Protein AF-A0A3M6C8V3-F1 (afdb_monomer)

Structure (mmCIF, N/CA/C/O backbone):
data_AF-A0A3M6C8V3-F1
#
_entry.id   AF-A0A3M6C8V3-F1
#
loop_
_atom_site.group_PDB
_atom_site.id
_atom_site.type_symbol
_atom_site.label_atom_id
_atom_site.label_alt_id
_atom_site.label_comp_id
_atom_site.label_asym_id
_atom_site.label_entity_id
_atom_site.label_seq_id
_atom_site.pdbx_PDB_ins_code
_atom_site.Cartn_x
_atom_site.Cartn_y
_atom_site.Cartn_z
_atom_site.occupancy
_atom_site.B_iso_or_equiv
_atom_site.auth_seq_id
_atom_site.auth_comp_id
_atom_site.auth_asym_id
_atom_site.auth_atom_id
_atom_site.pdbx_PDB_model_num
ATOM 1 N N . MET A 1 1 ? -4.505 -12.891 -21.235 1.00 51.94 1 MET A N 1
ATOM 2 C CA . MET A 1 1 ? -3.535 -12.045 -20.507 1.00 51.94 1 MET A CA 1
ATOM 3 C C . MET A 1 1 ? -2.236 -12.825 -20.383 1.00 51.94 1 MET A C 1
ATOM 5 O O . MET A 1 1 ? -2.322 -14.049 -20.329 1.00 51.94 1 MET A O 1
ATOM 9 N N . PRO A 1 2 ? -1.062 -12.179 -20.411 1.00 57.91 2 PRO A N 1
ATOM 10 C CA . PRO A 1 2 ? 0.193 -12.869 -20.122 1.00 57.91 2 PRO A CA 1
ATOM 11 C C . PRO A 1 2 ? 0.193 -13.443 -18.694 1.00 57.91 2 PRO A C 1
ATOM 13 O O . PRO A 1 2 ? -0.634 -13.056 -17.866 1.00 57.91 2 PRO A O 1
ATOM 16 N N . SER A 1 3 ? 1.101 -14.380 -18.410 1.00 73.12 3 SER A N 1
ATOM 17 C CA . SER A 1 3 ? 1.279 -14.919 -17.057 1.00 73.12 3 SER A CA 1
ATOM 18 C C . SER A 1 3 ? 1.634 -13.801 -16.073 1.00 73.12 3 SER A C 1
ATOM 20 O O . SER A 1 3 ? 2.411 -12.911 -16.408 1.00 73.12 3 SER A O 1
ATOM 22 N N . LEU A 1 4 ? 1.092 -13.861 -14.851 1.00 79.44 4 LEU A N 1
ATOM 23 C CA . LEU A 1 4 ? 1.368 -12.864 -13.803 1.00 79.44 4 LEU A CA 1
ATOM 24 C C . LEU A 1 4 ? 2.836 -12.879 -13.349 1.00 79.44 4 LEU A C 1
ATOM 26 O O . LEU A 1 4 ? 3.391 -11.841 -13.013 1.00 79.44 4 LEU A O 1
ATOM 30 N N . ASN A 1 5 ? 3.475 -14.051 -13.382 1.00 87.06 5 ASN A N 1
ATOM 31 C CA . ASN A 1 5 ? 4.902 -14.192 -13.115 1.00 87.06 5 ASN A CA 1
ATOM 32 C C . ASN A 1 5 ? 5.643 -14.175 -14.458 1.00 87.06 5 ASN A C 1
ATOM 34 O O . ASN A 1 5 ? 5.344 -14.992 -15.337 1.00 87.06 5 ASN A O 1
ATOM 38 N N . GLN A 1 6 ? 6.587 -13.248 -14.624 1.00 89.38 6 GLN A N 1
ATOM 39 C CA . GLN A 1 6 ? 7.320 -13.034 -15.875 1.00 89.38 6 GLN A CA 1
ATOM 40 C C . GLN A 1 6 ? 8.819 -12.898 -15.608 1.00 89.38 6 GLN A C 1
ATOM 42 O O . GLN A 1 6 ? 9.226 -12.305 -14.612 1.00 89.38 6 GLN A O 1
ATOM 47 N N . ILE A 1 7 ? 9.643 -13.420 -16.521 1.00 89.12 7 ILE A N 1
ATOM 48 C CA . ILE A 1 7 ? 11.103 -13.286 -16.471 1.00 89.12 7 ILE A CA 1
ATOM 49 C C . ILE A 1 7 ? 11.564 -12.523 -17.713 1.00 89.12 7 ILE A C 1
ATOM 51 O O . ILE A 1 7 ? 11.470 -13.027 -18.832 1.00 89.12 7 ILE A O 1
ATOM 55 N N . PHE A 1 8 ? 12.106 -11.323 -17.508 1.00 89.19 8 PHE A N 1
ATOM 56 C CA . PHE A 1 8 ? 12.759 -10.544 -18.560 1.00 89.19 8 PHE A CA 1
ATOM 57 C C . PHE A 1 8 ? 14.256 -10.875 -18.586 1.00 89.19 8 PHE A C 1
ATOM 59 O O . PHE A 1 8 ? 15.007 -10.471 -17.700 1.00 89.19 8 PHE A O 1
ATOM 66 N N . PHE A 1 9 ? 14.709 -11.600 -19.609 1.00 88.12 9 PHE A N 1
ATOM 67 C CA . PHE A 1 9 ? 16.113 -11.987 -19.781 1.00 88.12 9 PHE A CA 1
ATOM 68 C C . PHE A 1 9 ? 16.686 -11.453 -21.098 1.00 88.12 9 PHE A C 1
ATOM 70 O O . PHE A 1 9 ? 15.964 -11.175 -22.050 1.00 88.12 9 PHE A O 1
ATOM 77 N N . GLY A 1 10 ? 18.006 -11.280 -21.145 1.00 85.19 10 GLY A N 1
ATOM 78 C CA . GLY A 1 10 ? 18.714 -10.807 -22.333 1.00 85.19 10 GLY A CA 1
ATOM 79 C C . GLY A 1 10 ? 20.007 -10.059 -21.994 1.00 85.19 10 GLY A C 1
ATOM 80 O O . GLY A 1 10 ? 20.220 -9.707 -20.826 1.00 85.19 10 GLY A O 1
ATOM 81 N N . PRO A 1 11 ? 20.865 -9.780 -22.993 1.00 84.56 11 PRO A N 1
ATOM 82 C CA . PRO A 1 11 ? 22.118 -9.047 -22.806 1.00 84.56 11 PRO A CA 1
ATOM 83 C C . PRO A 1 11 ? 21.945 -7.694 -22.085 1.00 84.56 11 PRO A C 1
ATOM 85 O O . PRO A 1 11 ? 20.853 -7.112 -22.104 1.00 84.56 11 PRO A O 1
ATOM 88 N N . PRO A 1 12 ? 22.984 -7.152 -21.429 1.00 80.94 12 PRO A N 1
ATOM 89 C CA . PRO A 1 12 ? 22.965 -5.781 -20.913 1.00 80.94 12 PRO A CA 1
ATOM 90 C C . PRO A 1 12 ? 22.600 -4.761 -22.005 1.00 80.94 12 PRO A C 1
ATOM 92 O O . PRO A 1 12 ? 22.930 -4.952 -23.170 1.00 80.94 12 PRO A O 1
ATOM 95 N N . GLY A 1 13 ? 21.884 -3.692 -21.642 1.00 77.44 13 GLY A N 1
ATOM 96 C CA . GLY A 1 13 ? 21.498 -2.633 -22.588 1.00 77.44 13 GLY A CA 1
ATOM 97 C C . GLY A 1 13 ? 20.310 -2.945 -23.514 1.00 77.44 13 GLY A C 1
ATOM 98 O O . GLY A 1 13 ? 19.917 -2.088 -24.293 1.00 77.44 13 GLY A O 1
ATOM 99 N N . THR A 1 14 ? 19.676 -4.117 -23.403 1.00 81.31 14 THR A N 1
ATOM 100 C CA . THR A 1 14 ? 18.530 -4.531 -24.252 1.00 81.31 14 THR A CA 1
ATOM 101 C C . THR A 1 14 ? 17.163 -3.993 -23.811 1.00 81.31 14 THR A C 1
ATOM 103 O O . THR A 1 14 ? 16.129 -4.477 -24.255 1.00 81.31 14 THR A O 1
ATOM 106 N N . GLY A 1 15 ? 17.130 -2.996 -22.924 1.00 82.94 15 GLY A N 1
ATOM 107 C CA . GLY A 1 15 ? 15.876 -2.366 -22.501 1.00 82.94 15 GLY A CA 1
ATOM 108 C C . GLY A 1 15 ? 15.044 -3.168 -21.495 1.00 82.94 15 GLY A C 1
ATOM 109 O O . GLY A 1 15 ? 13.876 -2.852 -21.315 1.00 82.94 15 GLY A O 1
ATOM 110 N N . LYS A 1 16 ? 15.618 -4.154 -20.789 1.00 88.38 16 LYS A N 1
ATOM 111 C CA . LYS A 1 16 ? 14.907 -4.915 -19.737 1.00 88.38 16 LYS A CA 1
ATOM 112 C C . LYS A 1 16 ? 14.223 -4.013 -18.709 1.00 88.38 16 LYS A C 1
ATOM 114 O O . LYS A 1 16 ? 13.046 -4.188 -18.442 1.00 88.38 16 LYS A O 1
ATOM 119 N N . THR A 1 17 ? 14.928 -2.993 -18.215 1.00 85.50 17 THR A N 1
ATOM 120 C CA . THR A 1 17 ? 14.367 -1.998 -17.286 1.00 85.50 17 THR A CA 1
ATOM 121 C C . THR A 1 17 ? 13.128 -1.313 -17.858 1.00 85.50 17 THR A C 1
ATOM 123 O O . THR A 1 17 ? 12.171 -1.064 -17.137 1.00 85.50 17 THR A O 1
ATOM 126 N N . TYR A 1 18 ? 13.127 -1.034 -19.161 1.00 87.94 18 TYR A N 1
ATOM 127 C CA . TYR A 1 18 ? 11.995 -0.415 -19.839 1.00 87.94 18 TYR A CA 1
ATOM 128 C C . TYR A 1 18 ? 10.817 -1.387 -19.977 1.00 87.94 18 TYR A C 1
ATOM 130 O O . TYR A 1 18 ? 9.694 -1.028 -19.639 1.00 87.94 18 TYR A O 1
ATOM 138 N N . ALA A 1 19 ? 11.087 -2.633 -20.376 1.00 90.62 19 ALA A N 1
ATOM 139 C CA . ALA A 1 19 ? 10.072 -3.681 -20.440 1.00 90.62 19 ALA A CA 1
ATOM 140 C C . ALA A 1 19 ? 9.421 -3.936 -19.068 1.00 90.62 19 ALA A C 1
ATOM 142 O O . ALA A 1 19 ? 8.207 -4.086 -18.988 1.00 90.62 19 ALA A O 1
ATOM 143 N N . THR A 1 20 ? 10.200 -3.905 -17.980 1.00 92.19 20 THR A N 1
ATOM 144 C CA . THR A 1 20 ? 9.677 -4.022 -16.612 1.00 92.19 20 THR A CA 1
ATOM 145 C C . THR A 1 20 ? 8.746 -2.863 -16.251 1.00 92.19 20 THR A C 1
ATOM 147 O O . THR A 1 20 ? 7.697 -3.095 -15.653 1.00 92.19 20 THR A O 1
ATOM 150 N N . VAL A 1 21 ? 9.096 -1.625 -16.621 1.00 93.38 21 VAL A N 1
ATOM 151 C CA . VAL A 1 21 ? 8.237 -0.449 -16.398 1.00 93.38 21 VAL A CA 1
ATOM 152 C C . VAL A 1 21 ? 6.918 -0.592 -17.158 1.00 93.38 21 VAL A C 1
ATOM 154 O O . VAL A 1 21 ? 5.856 -0.442 -16.559 1.00 93.38 21 VAL A O 1
ATOM 157 N N . GLU A 1 22 ? 6.961 -0.930 -18.449 1.00 92.69 22 GLU A N 1
ATOM 158 C CA . GLU A 1 22 ? 5.747 -1.125 -19.251 1.00 92.69 22 GLU A CA 1
ATOM 159 C C . GLU A 1 22 ? 4.878 -2.265 -18.718 1.00 92.69 22 GLU A C 1
ATOM 161 O O . GLU A 1 22 ? 3.674 -2.084 -18.569 1.00 92.69 22 GLU A O 1
ATOM 166 N N . ALA A 1 23 ? 5.471 -3.410 -18.369 1.00 92.00 23 ALA A N 1
ATOM 167 C CA . ALA A 1 23 ? 4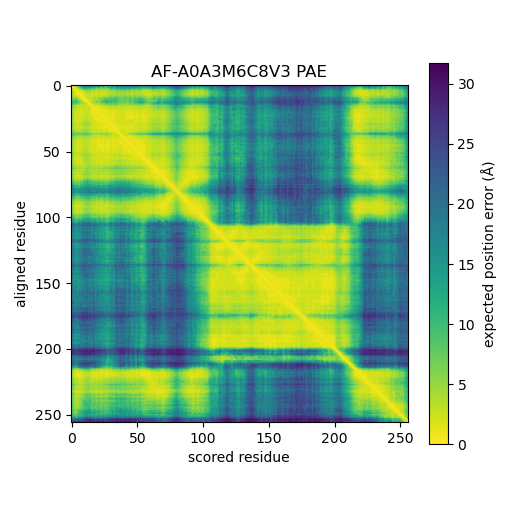.743 -4.541 -17.800 1.00 92.00 23 ALA A CA 1
ATOM 168 C C . ALA A 1 23 ? 4.096 -4.190 -16.452 1.00 92.00 23 ALA A C 1
ATOM 170 O O . ALA A 1 23 ? 2.951 -4.556 -16.196 1.00 92.00 23 ALA A O 1
ATOM 171 N N . THR A 1 24 ? 4.793 -3.414 -15.618 1.00 92.00 24 THR A N 1
ATOM 172 C CA . THR A 1 24 ? 4.249 -2.906 -14.352 1.00 92.00 24 THR A CA 1
ATOM 173 C C . THR A 1 24 ? 3.032 -2.021 -14.602 1.00 92.00 24 THR A C 1
ATOM 175 O O . THR A 1 24 ? 1.989 -2.230 -13.991 1.00 92.00 24 THR A O 1
ATOM 178 N N . LEU A 1 25 ? 3.125 -1.072 -15.538 1.00 91.38 25 LEU A N 1
ATOM 179 C CA . LEU A 1 25 ? 2.001 -0.201 -15.888 1.00 91.38 25 LEU A CA 1
ATOM 180 C C . LEU A 1 25 ? 0.886 -0.955 -16.614 1.00 91.38 25 LEU A C 1
ATOM 182 O O . LEU A 1 25 ? -0.272 -0.598 -16.479 1.00 91.38 25 LEU A O 1
ATOM 186 N N . GLN A 1 26 ? 1.178 -2.034 -17.334 1.00 90.75 26 GLN A N 1
ATOM 187 C CA . GLN A 1 26 ? 0.137 -2.872 -17.921 1.00 90.75 26 GLN A CA 1
ATOM 188 C C . GLN A 1 26 ? -0.730 -3.545 -16.844 1.00 90.75 26 GLN A C 1
ATOM 190 O O . GLN A 1 26 ? -1.922 -3.743 -17.069 1.00 90.75 26 GLN A O 1
ATOM 195 N N . ILE A 1 27 ? -0.138 -3.885 -15.694 1.00 88.56 27 ILE A N 1
ATOM 196 C CA . ILE A 1 27 ? -0.834 -4.484 -14.547 1.00 88.56 27 ILE A CA 1
ATOM 197 C C . ILE A 1 27 ? -1.515 -3.405 -13.699 1.00 88.56 27 ILE A C 1
ATOM 199 O O . ILE A 1 27 ? -2.663 -3.570 -13.292 1.00 88.56 27 ILE A O 1
ATOM 203 N N . LEU A 1 28 ? -0.799 -2.316 -13.416 1.00 87.31 28 LEU A N 1
ATOM 204 C CA . LEU A 1 28 ? -1.212 -1.326 -12.427 1.00 87.31 28 LEU A CA 1
ATOM 205 C C . LEU A 1 28 ? -1.901 -0.099 -13.015 1.00 87.31 28 LEU A C 1
ATOM 207 O O . LEU A 1 28 ? -2.564 0.574 -12.251 1.00 87.31 28 LEU A O 1
ATOM 211 N N . ASP A 1 29 ? -1.727 0.241 -14.293 1.00 87.56 29 ASP A N 1
ATOM 212 C CA . ASP A 1 29 ? -2.241 1.485 -14.893 1.00 87.56 29 ASP A CA 1
ATOM 213 C C . ASP A 1 29 ? -2.349 1.400 -16.431 1.00 87.56 29 ASP A C 1
ATOM 215 O O . ASP A 1 29 ? -1.707 2.138 -17.195 1.00 87.56 29 ASP A O 1
ATOM 219 N N . GLN A 1 30 ? -3.131 0.430 -16.913 1.00 88.00 30 GLN A N 1
ATOM 220 C CA . GLN A 1 30 ? -3.264 0.158 -18.347 1.00 88.00 30 GLN A CA 1
ATOM 221 C C . GLN A 1 30 ? -3.719 1.392 -19.159 1.00 88.00 30 GLN A C 1
ATOM 223 O O . GLN A 1 30 ? -3.189 1.609 -20.256 1.00 88.00 30 GLN A O 1
ATOM 228 N N . PRO A 1 31 ? -4.655 2.233 -18.670 1.00 86.62 31 PRO A N 1
ATOM 229 C CA . PRO A 1 31 ? -5.058 3.438 -19.389 1.00 86.62 31 PRO A CA 1
ATOM 230 C C . PRO A 1 31 ? -3.945 4.491 -19.497 1.00 86.62 31 PRO A C 1
ATOM 232 O O . PRO A 1 31 ? -3.787 5.090 -20.567 1.00 86.62 31 PRO A O 1
ATOM 235 N N . PHE A 1 32 ? -3.146 4.714 -18.442 1.00 87.69 32 PHE A N 1
ATOM 236 C CA . PHE A 1 32 ? -2.005 5.630 -18.517 1.00 87.69 32 PHE A CA 1
ATOM 237 C C . PHE A 1 32 ? -0.959 5.128 -19.507 1.00 87.69 32 PHE A C 1
ATOM 239 O O . PHE A 1 32 ? -0.456 5.921 -20.309 1.00 87.69 32 PHE A O 1
ATOM 246 N N . LEU A 1 33 ? -0.664 3.824 -19.495 1.00 90.12 33 LEU A N 1
ATOM 247 C CA . LEU A 1 33 ? 0.242 3.210 -20.464 1.00 90.12 33 LEU A CA 1
ATOM 248 C C . LEU A 1 33 ? -0.246 3.449 -21.897 1.00 90.12 33 LEU A C 1
ATOM 250 O O . LEU A 1 33 ? 0.517 3.940 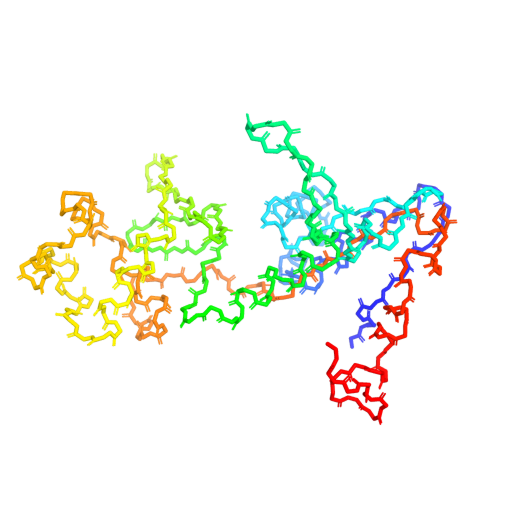-22.724 1.00 90.12 33 LEU A O 1
ATOM 254 N N . ALA A 1 34 ? -1.524 3.179 -22.183 1.00 89.94 34 ALA A N 1
ATOM 255 C CA . ALA A 1 34 ? -2.098 3.363 -23.517 1.00 89.94 34 ALA A CA 1
ATOM 256 C C . ALA A 1 34 ? -1.995 4.819 -24.007 1.00 89.94 34 ALA A C 1
ATOM 258 O O . ALA A 1 34 ? -1.690 5.065 -25.174 1.00 89.94 34 ALA A O 1
ATOM 259 N N . LYS A 1 35 ? -2.197 5.791 -23.111 1.00 91.25 35 LYS A N 1
ATOM 260 C CA . LYS A 1 35 ? -2.096 7.223 -23.429 1.00 91.25 35 LYS A CA 1
ATOM 261 C C . LYS A 1 35 ? -0.651 7.703 -23.615 1.00 91.25 35 LYS A C 1
ATOM 263 O O . LYS A 1 35 ? -0.423 8.655 -24.358 1.00 91.25 35 LYS A O 1
ATOM 268 N N . ASN A 1 36 ? 0.316 7.068 -22.949 1.00 91.81 36 ASN A N 1
ATOM 269 C CA . ASN A 1 36 ? 1.705 7.532 -22.864 1.00 91.81 36 ASN A CA 1
ATOM 270 C C . ASN A 1 36 ? 2.732 6.568 -23.485 1.00 91.81 36 ASN A C 1
ATOM 272 O O . ASN A 1 36 ? 3.928 6.760 -23.273 1.00 91.81 36 ASN A O 1
ATOM 276 N N . ALA A 1 37 ? 2.309 5.573 -24.272 1.00 85.69 37 ALA A N 1
ATOM 277 C CA . ALA A 1 37 ? 3.168 4.509 -24.814 1.00 85.69 37 ALA A CA 1
ATOM 278 C C . ALA A 1 37 ? 4.413 5.008 -25.583 1.00 85.69 37 ALA A C 1
ATOM 280 O O . ALA A 1 37 ? 5.414 4.307 -25.674 1.00 85.69 37 ALA A O 1
ATOM 281 N N . GLY A 1 38 ? 4.386 6.234 -26.120 1.00 86.62 38 GLY A N 1
ATOM 282 C CA . GLY A 1 38 ? 5.530 6.851 -26.804 1.00 86.62 38 GLY A CA 1
ATOM 283 C C . GLY A 1 38 ? 6.491 7.649 -25.908 1.00 86.62 38 GLY A C 1
ATOM 284 O O . GLY A 1 38 ? 7.526 8.106 -26.389 1.00 86.62 38 GLY A O 1
ATOM 285 N N . SER A 1 39 ? 6.171 7.855 -24.627 1.00 93.38 39 SER A N 1
ATOM 286 C CA . SER A 1 39 ? 6.894 8.769 -23.736 1.00 93.38 39 SER A CA 1
ATOM 287 C C . SER A 1 39 ? 7.569 8.033 -22.583 1.00 93.38 39 SER A C 1
ATOM 289 O O . SER A 1 39 ? 7.008 7.857 -21.501 1.00 93.38 39 SER A O 1
ATOM 291 N N . ARG A 1 40 ? 8.832 7.646 -22.790 1.00 89.56 40 ARG A N 1
ATOM 292 C CA . ARG A 1 40 ? 9.618 6.913 -21.781 1.00 89.56 40 ARG A CA 1
ATOM 293 C C . ARG A 1 40 ? 9.745 7.661 -20.454 1.00 89.56 40 ARG A C 1
ATOM 295 O O . ARG A 1 40 ? 9.712 7.035 -19.400 1.00 89.56 40 ARG A O 1
ATOM 302 N N . SER A 1 41 ? 9.894 8.984 -20.503 1.00 92.69 41 SER A N 1
ATOM 303 C CA . SER A 1 41 ? 9.990 9.819 -19.303 1.00 92.69 41 SER A CA 1
ATOM 304 C C . SER A 1 41 ? 8.683 9.832 -18.514 1.00 92.69 41 SER A C 1
ATOM 306 O O . SER A 1 41 ? 8.728 9.717 -17.294 1.00 92.69 41 SER A O 1
ATOM 308 N N . ALA A 1 42 ? 7.529 9.898 -19.190 1.00 90.31 42 ALA A N 1
ATOM 309 C CA . ALA A 1 42 ? 6.225 9.856 -18.530 1.00 90.31 42 ALA A CA 1
ATOM 310 C C . ALA A 1 42 ? 5.951 8.487 -17.892 1.00 90.31 42 ALA A C 1
ATOM 312 O O . ALA A 1 42 ? 5.513 8.425 -16.746 1.00 90.31 42 ALA A O 1
ATOM 313 N N . LEU A 1 43 ? 6.262 7.392 -18.598 1.00 94.19 43 LEU A N 1
ATOM 314 C CA . LEU A 1 43 ? 6.114 6.038 -18.054 1.00 94.19 43 LEU A CA 1
ATOM 315 C C . LEU A 1 43 ? 7.031 5.815 -16.842 1.00 94.19 43 LEU A C 1
ATOM 317 O O . LEU A 1 43 ? 6.594 5.270 -15.833 1.00 94.19 43 LEU A O 1
ATOM 321 N N . LYS A 1 44 ? 8.285 6.288 -16.902 1.00 93.25 44 LYS A N 1
ATOM 322 C CA . LYS A 1 44 ? 9.216 6.196 -15.770 1.00 93.25 44 LYS A CA 1
ATOM 323 C C . LYS A 1 44 ? 8.767 7.042 -14.578 1.00 93.25 44 LYS A C 1
ATOM 325 O O . LYS A 1 44 ? 8.839 6.555 -13.458 1.00 93.25 44 LYS A O 1
ATOM 330 N N . ALA A 1 45 ? 8.275 8.258 -14.813 1.00 87.12 45 ALA A N 1
ATOM 331 C CA . ALA A 1 45 ? 7.734 9.105 -13.752 1.00 87.12 45 ALA A CA 1
ATOM 332 C C . ALA A 1 45 ? 6.542 8.431 -13.057 1.00 87.12 45 ALA A C 1
ATOM 334 O O . ALA A 1 45 ? 6.517 8.352 -11.834 1.00 87.12 45 ALA A O 1
ATOM 335 N N . ARG A 1 46 ? 5.610 7.851 -13.829 1.00 87.81 46 ARG A N 1
ATOM 336 C CA . ARG A 1 46 ? 4.471 7.118 -13.260 1.00 87.81 46 ARG A CA 1
ATOM 337 C C . ARG A 1 46 ? 4.900 5.890 -12.466 1.00 87.81 46 ARG A C 1
ATOM 339 O O . ARG A 1 46 ? 4.365 5.619 -11.398 1.00 87.81 46 ARG A O 1
ATOM 346 N N . PHE A 1 47 ? 5.885 5.159 -12.972 1.00 91.75 47 PHE A N 1
ATOM 347 C CA . PHE A 1 47 ? 6.478 4.039 -12.254 1.00 91.75 47 PHE A CA 1
ATOM 348 C C . PHE A 1 47 ? 7.113 4.471 -10.923 1.00 91.75 47 PHE A C 1
ATOM 350 O O . PHE A 1 47 ? 6.923 3.796 -9.916 1.00 91.75 47 PHE A O 1
ATOM 357 N N . ASP A 1 48 ? 7.825 5.600 -10.899 1.00 84.81 48 ASP A N 1
ATOM 358 C CA . ASP A 1 48 ? 8.448 6.127 -9.679 1.00 84.81 48 ASP A CA 1
ATOM 359 C C . ASP A 1 48 ? 7.412 6.578 -8.645 1.00 84.81 48 ASP A C 1
ATOM 361 O O . ASP A 1 48 ? 7.605 6.357 -7.450 1.00 84.81 48 ASP A O 1
ATOM 365 N N . GLU A 1 49 ? 6.285 7.135 -9.091 1.00 79.88 49 GLU A N 1
ATOM 366 C CA . GLU A 1 49 ? 5.141 7.433 -8.223 1.00 79.88 49 GLU A CA 1
ATOM 367 C C . GLU A 1 49 ? 4.571 6.160 -7.580 1.00 79.88 49 GLU A C 1
ATOM 369 O O . GLU A 1 49 ? 4.340 6.143 -6.374 1.00 79.88 49 GLU A O 1
ATOM 374 N N . LEU A 1 50 ? 4.399 5.078 -8.349 1.00 83.50 50 LEU A N 1
ATOM 375 C CA . LEU A 1 50 ? 3.907 3.789 -7.837 1.00 83.50 50 LEU A CA 1
ATOM 376 C C . LEU A 1 50 ? 4.913 3.114 -6.891 1.00 83.50 50 LEU A C 1
ATOM 378 O O . LEU A 1 50 ? 4.525 2.476 -5.911 1.00 83.50 50 LEU A O 1
ATOM 382 N N . LEU A 1 51 ? 6.212 3.280 -7.147 1.00 81.88 51 LEU A N 1
ATOM 383 C CA . LEU A 1 51 ? 7.273 2.819 -6.253 1.00 81.88 51 LEU A CA 1
ATOM 384 C C . LEU A 1 51 ? 7.261 3.595 -4.927 1.00 81.88 51 LEU A C 1
ATOM 386 O O . LEU A 1 51 ? 7.360 2.990 -3.861 1.00 81.88 51 LEU A O 1
ATOM 390 N N . ALA A 1 52 ? 7.076 4.917 -4.979 1.00 72.31 52 ALA A N 1
ATOM 391 C CA . ALA A 1 52 ? 6.956 5.767 -3.794 1.00 72.31 52 ALA A CA 1
ATOM 392 C C . ALA A 1 52 ? 5.661 5.512 -3.002 1.00 72.31 52 ALA A C 1
ATOM 394 O O . ALA A 1 52 ? 5.674 5.567 -1.772 1.00 72.31 52 ALA A O 1
ATOM 395 N N . ALA A 1 53 ? 4.560 5.197 -3.692 1.00 70.38 53 ALA A N 1
ATOM 396 C CA . ALA A 1 53 ? 3.295 4.791 -3.080 1.00 70.38 53 ALA A CA 1
ATOM 397 C C . ALA A 1 53 ? 3.373 3.399 -2.428 1.00 70.38 53 ALA A C 1
ATOM 399 O O . ALA A 1 53 ? 2.588 3.084 -1.539 1.00 70.38 53 ALA A O 1
ATOM 400 N N . GLY A 1 54 ? 4.349 2.579 -2.829 1.00 77.62 54 GLY A N 1
ATOM 401 C CA . GLY A 1 54 ? 4.533 1.221 -2.331 1.00 77.62 54 GLY A CA 1
ATOM 402 C C . GLY A 1 54 ? 3.746 0.155 -3.095 1.00 77.62 54 GLY A C 1
ATOM 403 O O . GLY A 1 54 ? 3.796 -1.008 -2.699 1.00 77.62 54 GLY A O 1
ATOM 404 N N . ASP A 1 55 ? 3.092 0.528 -4.197 1.00 83.06 55 ASP A N 1
ATOM 405 C CA . ASP A 1 55 ? 2.395 -0.388 -5.108 1.00 83.06 55 ASP A CA 1
ATOM 406 C C . ASP A 1 55 ? 3.363 -1.272 -5.902 1.00 83.06 55 ASP A C 1
ATOM 408 O O . ASP A 1 55 ? 3.027 -2.379 -6.333 1.00 83.06 55 ASP A O 1
ATOM 412 N N . VAL A 1 56 ? 4.598 -0.791 -6.043 1.00 89.88 56 VAL A N 1
ATOM 413 C CA . VAL A 1 56 ? 5.723 -1.523 -6.614 1.00 89.88 56 VAL A CA 1
ATOM 414 C C . VAL A 1 56 ? 6.802 -1.698 -5.550 1.00 89.88 56 VAL A C 1
ATOM 416 O O . VAL A 1 56 ? 7.242 -0.733 -4.923 1.00 89.88 56 VAL A O 1
ATOM 419 N N . ARG A 1 57 ? 7.282 -2.930 -5.370 1.00 90.12 57 ARG A N 1
ATOM 420 C CA . ARG A 1 57 ? 8.486 -3.237 -4.585 1.00 90.12 57 ARG A CA 1
ATOM 421 C C . ARG A 1 57 ? 9.589 -3.707 -5.514 1.00 90.12 57 ARG A C 1
ATOM 423 O O . ARG A 1 57 ? 9.355 -4.548 -6.375 1.00 90.12 57 ARG A O 1
ATOM 430 N N . PHE A 1 58 ? 10.794 -3.193 -5.312 1.00 91.25 58 PHE A N 1
ATOM 431 C CA . PHE A 1 58 ? 11.978 -3.599 -6.058 1.00 91.25 58 PHE A CA 1
ATOM 432 C C . PHE A 1 58 ? 12.992 -4.218 -5.097 1.00 91.25 58 PHE A C 1
ATOM 434 O O . PHE A 1 58 ? 13.329 -3.608 -4.083 1.00 91.25 58 PHE A O 1
ATOM 441 N N . VAL A 1 59 ? 13.476 -5.416 -5.413 1.00 93.19 59 VAL A N 1
ATOM 442 C CA . VAL A 1 59 ? 14.515 -6.117 -4.652 1.00 93.19 59 VAL A CA 1
ATOM 443 C C . VAL A 1 59 ? 15.590 -6.629 -5.602 1.00 93.19 59 VAL A C 1
ATOM 445 O O . VAL A 1 59 ? 15.287 -7.072 -6.704 1.00 93.19 59 VAL A O 1
ATOM 448 N N . THR A 1 60 ? 16.847 -6.595 -5.170 1.00 93.12 60 THR A N 1
ATOM 449 C CA . THR A 1 60 ? 17.976 -7.170 -5.909 1.00 93.12 60 THR A CA 1
A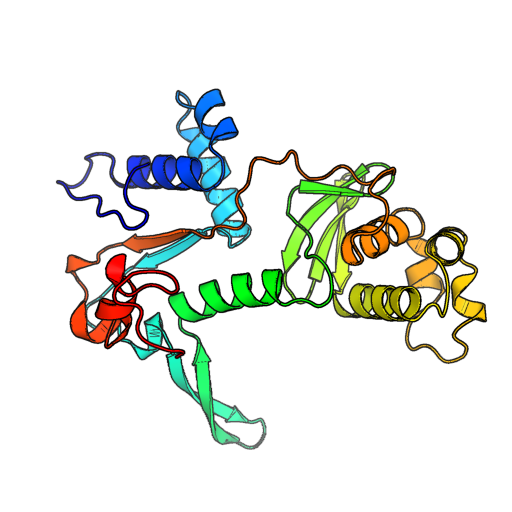TOM 450 C C . THR A 1 60 ? 18.512 -8.371 -5.147 1.00 93.12 60 THR A C 1
ATOM 452 O O . THR A 1 60 ? 18.862 -8.256 -3.974 1.00 93.12 60 THR A O 1
ATOM 455 N N . PHE A 1 61 ? 18.588 -9.527 -5.801 1.00 95.06 61 PHE A N 1
ATOM 456 C CA . PHE A 1 61 ? 19.132 -10.735 -5.187 1.00 95.06 61 PHE A CA 1
ATOM 457 C C . PHE A 1 61 ? 20.658 -10.773 -5.237 1.00 95.06 61 PHE A C 1
ATOM 459 O O . PHE A 1 61 ? 21.294 -10.379 -6.210 1.00 95.06 61 PHE A O 1
ATOM 466 N N . HIS A 1 62 ? 21.248 -11.330 -4.182 1.00 93.31 62 HIS A N 1
ATOM 467 C CA . HIS A 1 62 ? 22.678 -11.598 -4.073 1.00 93.31 62 HIS A CA 1
ATOM 468 C C . HIS A 1 62 ? 22.924 -12.953 -3.397 1.00 93.31 62 HIS A C 1
ATOM 470 O O . HIS A 1 62 ? 22.018 -13.555 -2.825 1.00 93.31 62 HIS A O 1
ATOM 476 N N . GLN A 1 63 ? 24.163 -13.447 -3.443 1.00 92.06 63 GLN A N 1
ATOM 477 C CA . GLN A 1 63 ? 24.527 -14.793 -2.966 1.00 92.06 63 GLN A CA 1
ATOM 478 C C . GLN A 1 63 ? 24.239 -15.035 -1.474 1.00 92.06 63 GLN A C 1
ATOM 480 O O . GLN A 1 63 ? 23.985 -16.165 -1.062 1.00 92.06 63 GLN A O 1
ATOM 485 N N . SER A 1 64 ? 24.278 -13.980 -0.661 1.00 93.06 64 SER A N 1
ATOM 486 C CA . SER A 1 64 ? 23.928 -14.035 0.763 1.00 93.06 64 SER A CA 1
ATOM 487 C C . SER A 1 64 ? 22.449 -13.771 1.063 1.00 93.06 64 SER A C 1
ATOM 489 O O . SER A 1 64 ? 22.067 -13.923 2.217 1.00 93.06 64 SER A O 1
ATOM 491 N N . PHE A 1 65 ? 21.632 -13.400 0.069 1.00 95.00 65 PHE A N 1
ATOM 492 C CA . PHE A 1 65 ? 20.199 -13.169 0.257 1.00 95.00 65 PHE A CA 1
ATOM 493 C C . PHE A 1 65 ? 19.511 -14.502 0.561 1.00 95.00 65 PHE A C 1
ATOM 495 O O . PHE A 1 65 ? 19.858 -15.537 -0.020 1.00 95.00 65 PHE A O 1
ATOM 502 N N . SER A 1 66 ? 18.565 -14.496 1.492 1.00 94.19 66 SER A N 1
ATOM 503 C CA . SER A 1 66 ? 17.991 -15.717 2.054 1.00 94.19 66 SER A CA 1
ATOM 504 C C . SER A 1 66 ? 16.476 -15.632 2.233 1.00 94.19 66 SER A C 1
ATOM 506 O O . SER A 1 66 ? 15.873 -14.575 2.052 1.00 94.19 66 SER A O 1
ATOM 508 N N . TYR A 1 67 ? 15.861 -16.757 2.605 1.00 93.44 67 TYR A N 1
ATOM 509 C CA . TYR A 1 67 ? 14.445 -16.818 2.974 1.00 93.44 67 TYR A CA 1
ATOM 510 C C . TYR A 1 67 ? 14.076 -15.810 4.065 1.00 93.44 67 TYR A C 1
ATOM 512 O O . TYR A 1 67 ? 13.024 -15.183 3.990 1.00 93.44 67 TYR A O 1
ATOM 520 N N . GLU A 1 68 ? 14.972 -15.592 5.028 1.00 91.75 68 GLU A N 1
ATOM 521 C CA . GLU A 1 68 ? 14.769 -14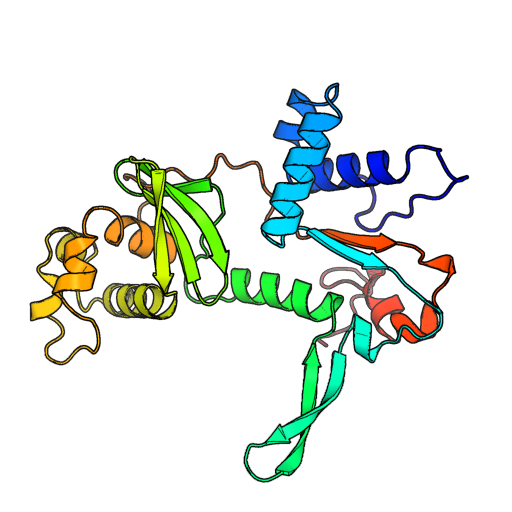.658 6.139 1.00 91.75 68 GLU A CA 1
ATOM 522 C C . GLU A 1 68 ? 14.652 -13.200 5.683 1.00 91.75 68 GLU A C 1
ATOM 524 O O . GLU A 1 68 ? 13.980 -12.395 6.322 1.00 91.75 68 GLU A O 1
ATOM 529 N N . ASP A 1 69 ? 15.284 -12.862 4.558 1.00 91.25 69 ASP A N 1
ATOM 530 C CA . ASP A 1 69 ? 15.220 -11.528 3.963 1.00 91.25 69 ASP A CA 1
ATOM 531 C C . ASP A 1 69 ? 14.008 -11.391 3.025 1.00 91.25 69 ASP A C 1
ATOM 533 O O . ASP A 1 69 ? 13.437 -10.306 2.865 1.00 91.25 69 ASP A O 1
ATOM 537 N N . PHE A 1 70 ? 13.602 -12.496 2.390 1.00 94.38 70 PHE A N 1
ATOM 538 C CA . PHE A 1 70 ? 12.541 -12.499 1.390 1.00 94.38 70 PHE A CA 1
ATOM 539 C C . PHE A 1 70 ? 11.147 -12.684 1.980 1.00 94.38 70 PHE A C 1
ATOM 541 O O . PHE A 1 70 ? 10.244 -11.921 1.645 1.00 94.38 70 PHE A O 1
ATOM 548 N N . VAL A 1 71 ? 10.967 -13.672 2.853 1.00 92.69 71 VAL A N 1
ATOM 549 C CA . VAL A 1 71 ? 9.661 -14.093 3.366 1.00 92.69 71 VAL A CA 1
ATOM 550 C C . VAL A 1 71 ? 9.511 -13.708 4.830 1.00 92.69 71 VAL A C 1
ATOM 552 O O . VAL A 1 71 ? 8.699 -12.843 5.129 1.00 92.69 71 VAL A O 1
ATOM 555 N N . GLU A 1 72 ? 10.290 -14.288 5.739 1.00 91.75 72 GLU A N 1
ATOM 556 C CA . GLU A 1 72 ? 10.277 -13.943 7.166 1.00 91.75 72 GLU A CA 1
ATOM 557 C C . GLU A 1 72 ? 11.472 -14.556 7.894 1.00 91.75 72 GLU A C 1
ATOM 559 O O . GLU A 1 72 ? 11.909 -15.658 7.557 1.00 91.75 72 GLU A O 1
ATOM 564 N N . GLY A 1 73 ? 11.984 -13.863 8.910 1.00 89.19 73 GLY A N 1
ATOM 565 C CA . GLY A 1 73 ? 13.129 -14.331 9.687 1.00 89.19 73 GLY A CA 1
ATOM 566 C C . GLY A 1 73 ? 13.167 -13.781 11.106 1.00 89.19 73 GLY A C 1
ATOM 567 O O . GLY A 1 73 ? 12.520 -12.785 11.423 1.00 89.19 73 GLY A O 1
ATOM 568 N N . LEU A 1 74 ? 13.947 -14.430 11.970 1.00 87.81 74 LEU A N 1
ATOM 569 C CA . LEU A 1 74 ? 14.182 -13.955 13.332 1.00 87.81 74 LEU A CA 1
ATOM 570 C C . LEU A 1 74 ? 15.236 -12.843 13.326 1.00 87.81 74 LEU A C 1
ATOM 572 O O . LEU A 1 74 ? 16.346 -13.025 12.823 1.00 87.81 74 LEU A O 1
ATOM 576 N N . ARG A 1 75 ? 14.916 -11.698 13.927 1.00 86.81 75 ARG A N 1
ATOM 577 C CA . ARG A 1 75 ? 15.869 -10.611 14.172 1.00 86.81 75 ARG A CA 1
ATOM 578 C C . ARG A 1 75 ? 16.048 -10.418 15.669 1.00 86.81 75 ARG A C 1
ATOM 580 O O . ARG A 1 75 ? 15.089 -10.455 16.433 1.00 86.81 75 ARG A O 1
ATOM 587 N N . ALA A 1 76 ? 17.299 -10.238 16.078 1.00 87.88 76 ALA A N 1
ATOM 588 C CA . ALA A 1 76 ? 17.631 -9.886 17.446 1.00 87.88 76 ALA A CA 1
ATOM 589 C C . ALA A 1 76 ? 17.477 -8.370 17.625 1.00 87.88 76 ALA A C 1
ATOM 591 O O . ALA A 1 76 ? 18.156 -7.599 16.946 1.00 87.88 76 ALA A O 1
ATOM 592 N N . THR A 1 77 ? 16.613 -7.951 18.541 1.00 83.12 77 THR A N 1
ATOM 593 C CA . THR A 1 77 ? 16.491 -6.568 19.004 1.00 83.12 77 THR A CA 1
ATOM 594 C C . THR A 1 77 ? 16.956 -6.475 20.450 1.00 83.12 77 THR A C 1
ATOM 596 O O . THR A 1 77 ? 16.836 -7.423 21.223 1.00 83.12 77 THR A O 1
ATOM 599 N N . THR A 1 78 ? 17.537 -5.340 20.821 1.00 88.44 78 THR A N 1
ATOM 600 C CA . THR A 1 78 ? 17.963 -5.083 22.199 1.00 88.44 78 THR A CA 1
ATOM 601 C C . THR A 1 78 ? 17.000 -4.076 22.798 1.00 88.44 78 THR A C 1
ATOM 603 O O . THR A 1 78 ? 16.819 -3.000 22.229 1.00 88.44 78 THR A O 1
ATOM 606 N N . ASP A 1 79 ? 16.363 -4.421 23.914 1.00 83.31 79 ASP A N 1
ATOM 607 C CA . ASP A 1 79 ? 15.494 -3.477 24.616 1.00 83.31 79 ASP A CA 1
ATOM 608 C C . ASP A 1 79 ? 16.297 -2.407 25.383 1.00 83.31 79 ASP A C 1
ATOM 610 O O . ASP A 1 79 ? 17.524 -2.463 25.487 1.00 83.31 79 ASP A O 1
ATOM 614 N N . GLU A 1 80 ? 15.600 -1.408 25.932 1.00 81.38 80 GLU A N 1
ATOM 615 C CA . GLU A 1 80 ? 16.203 -0.297 26.691 1.00 81.38 80 GLU A CA 1
ATOM 616 C C . GLU A 1 80 ? 17.002 -0.759 27.927 1.00 81.38 80 GLU A C 1
ATOM 618 O O . GLU A 1 80 ? 17.780 0.009 28.490 1.00 81.38 80 GLU A O 1
ATOM 623 N N . GLN A 1 81 ? 16.833 -2.017 28.347 1.00 83.25 81 GLN A N 1
ATOM 624 C CA . GLN A 1 81 ? 17.501 -2.634 29.493 1.00 83.25 81 GLN A CA 1
ATOM 625 C C . GLN A 1 81 ? 18.709 -3.486 29.070 1.00 83.25 81 GLN A C 1
ATOM 627 O O . GLN A 1 81 ? 19.377 -4.076 29.920 1.00 83.25 81 GLN A O 1
ATOM 632 N N . GLY A 1 82 ? 19.025 -3.535 27.771 1.00 84.56 82 GLY A N 1
ATOM 633 C CA . GLY A 1 82 ? 20.147 -4.298 27.230 1.00 84.56 82 GLY A CA 1
ATOM 634 C C . GLY A 1 82 ? 19.851 -5.787 27.027 1.00 84.56 82 GLY A C 1
ATOM 635 O O . GLY A 1 82 ? 20.776 -6.548 26.739 1.00 84.56 82 GLY A O 1
ATOM 636 N N . GLN A 1 83 ? 18.598 -6.227 27.174 1.00 89.25 83 GLN A N 1
ATOM 637 C CA . GLN A 1 83 ? 18.219 -7.623 26.990 1.00 89.25 83 GLN A CA 1
ATOM 638 C C . GLN A 1 83 ? 17.926 -7.911 25.512 1.00 89.25 83 GLN A C 1
ATOM 640 O O . GLN A 1 83 ? 17.168 -7.198 24.854 1.00 89.25 83 GLN A O 1
ATOM 645 N N . ILE A 1 84 ? 18.524 -8.988 24.992 1.00 88.62 84 ILE A N 1
ATOM 646 C CA . ILE A 1 84 ? 18.298 -9.450 23.619 1.00 88.62 84 ILE A CA 1
ATOM 647 C C . ILE A 1 84 ? 16.943 -10.157 23.543 1.00 88.62 84 ILE A C 1
ATOM 649 O O . ILE A 1 84 ? 16.684 -11.111 24.281 1.00 88.62 84 ILE A O 1
ATOM 653 N N . ARG A 1 85 ? 16.101 -9.717 22.611 1.00 88.06 85 ARG A N 1
ATOM 654 C CA . ARG A 1 85 ? 14.830 -10.335 22.233 1.00 88.06 85 ARG A CA 1
ATOM 655 C C . ARG A 1 85 ? 14.910 -10.776 20.781 1.00 88.06 85 ARG A C 1
ATOM 657 O O . ARG A 1 85 ? 15.537 -10.111 19.968 1.00 88.06 85 ARG A O 1
ATOM 664 N N . TYR A 1 86 ? 14.282 -11.901 20.461 1.00 86.56 86 TYR A N 1
ATOM 665 C CA . TYR A 1 86 ? 14.150 -12.363 19.083 1.00 86.56 86 TYR A CA 1
ATOM 666 C C . TYR A 1 86 ? 12.714 -12.140 18.638 1.00 86.56 86 TYR A C 1
ATOM 668 O O . TYR A 1 86 ? 11.788 -12.675 19.248 1.00 86.56 86 TYR A O 1
ATOM 676 N N . GLU A 1 87 ? 12.540 -11.352 17.589 1.00 84.44 87 GLU A N 1
ATOM 677 C CA . GLU A 1 87 ? 11.246 -11.089 16.975 1.00 84.44 87 GLU A CA 1
ATOM 678 C C . GLU A 1 87 ? 11.210 -11.654 15.559 1.00 84.44 87 GLU A C 1
ATOM 680 O O . GLU A 1 87 ? 12.217 -11.674 14.850 1.00 84.44 87 GLU A O 1
ATOM 685 N N . VAL A 1 88 ? 10.041 -12.149 15.158 1.00 85.00 88 VAL A N 1
ATOM 686 C CA . VAL A 1 88 ? 9.796 -12.550 13.774 1.00 85.00 88 VAL A CA 1
ATOM 687 C C . VAL A 1 88 ? 9.537 -11.281 12.974 1.00 85.00 88 VAL A C 1
ATOM 689 O O . VAL A 1 88 ? 8.607 -10.537 13.278 1.00 85.00 88 VAL A O 1
ATOM 692 N N . VAL A 1 89 ? 10.352 -11.043 11.953 1.00 83.94 89 VAL A N 1
ATOM 693 C CA . VAL A 1 89 ? 10.248 -9.881 11.070 1.00 83.94 89 VAL A CA 1
ATOM 694 C C . VAL A 1 89 ? 9.880 -10.351 9.671 1.00 83.94 89 VAL A C 1
ATOM 696 O O . VAL A 1 89 ? 10.528 -11.238 9.112 1.00 83.94 89 VAL A O 1
ATOM 699 N N . SER A 1 90 ? 8.844 -9.740 9.098 1.00 88.56 90 SER A N 1
ATOM 700 C CA . SER A 1 90 ? 8.422 -9.989 7.719 1.00 88.56 90 SER A CA 1
ATOM 701 C C . SER A 1 90 ? 9.490 -9.523 6.725 1.00 88.56 90 SER A C 1
ATOM 703 O O . SER A 1 90 ? 9.978 -8.394 6.789 1.00 88.56 90 SER A O 1
ATOM 705 N N . GLY A 1 91 ? 9.822 -10.387 5.770 1.00 88.88 91 GLY A N 1
ATOM 706 C CA . GLY A 1 91 ? 10.672 -10.075 4.625 1.00 88.88 91 GLY A CA 1
ATOM 707 C C . GLY A 1 91 ? 9.942 -9.257 3.553 1.00 88.88 91 GLY A C 1
ATOM 708 O O . GLY A 1 91 ? 8.760 -8.916 3.677 1.00 88.88 91 GLY A O 1
ATOM 709 N N . VAL A 1 92 ? 10.641 -8.922 2.465 1.00 90.00 92 VAL A N 1
ATOM 710 C CA . VAL A 1 92 ? 10.107 -8.023 1.417 1.00 90.00 92 VAL A CA 1
ATOM 711 C C . VAL A 1 92 ? 8.839 -8.550 0.730 1.00 90.00 92 VAL A C 1
ATOM 713 O O . VAL A 1 92 ? 7.937 -7.768 0.436 1.00 90.00 92 VAL A O 1
ATOM 716 N N . PHE A 1 93 ? 8.736 -9.860 0.493 1.00 91.69 93 PHE A N 1
ATOM 717 C CA . PHE A 1 93 ? 7.562 -10.477 -0.124 1.00 91.69 93 PHE A CA 1
ATOM 718 C C . PHE A 1 93 ? 6.382 -10.487 0.846 1.00 91.69 93 PHE A C 1
ATOM 720 O O . PHE A 1 93 ? 5.308 -9.987 0.514 1.00 91.69 93 PHE A O 1
ATOM 727 N N . LYS A 1 94 ? 6.591 -10.997 2.067 1.00 87.00 94 LYS A N 1
ATOM 728 C CA . LYS A 1 94 ? 5.521 -11.105 3.063 1.00 87.00 94 LYS A CA 1
ATOM 729 C C . LYS A 1 94 ? 4.984 -9.737 3.462 1.00 87.00 94 LYS A C 1
ATOM 731 O O . LYS A 1 94 ? 3.775 -9.565 3.477 1.00 87.00 94 LYS A O 1
ATOM 736 N N . SER A 1 95 ? 5.852 -8.748 3.677 1.00 82.75 95 SER A N 1
ATOM 737 C CA . SER A 1 95 ? 5.420 -7.380 3.999 1.00 82.75 95 SER A CA 1
ATOM 738 C C . SER A 1 95 ? 4.582 -6.735 2.885 1.00 82.75 95 SER A C 1
ATOM 740 O O . SER A 1 95 ? 3.653 -5.984 3.176 1.00 82.75 95 SER A O 1
ATOM 742 N N . LEU A 1 96 ? 4.854 -7.048 1.610 1.00 85.69 96 LEU A N 1
ATOM 743 C CA . LEU A 1 96 ? 4.018 -6.607 0.488 1.00 85.69 96 LEU A CA 1
ATOM 744 C C . LEU A 1 96 ? 2.649 -7.303 0.493 1.00 85.69 96 LEU A C 1
ATOM 746 O O . LEU A 1 96 ? 1.621 -6.658 0.288 1.00 85.69 96 LEU A O 1
ATOM 750 N N . CYS A 1 97 ? 2.617 -8.610 0.755 1.00 83.81 97 CYS A N 1
ATOM 751 C CA . CYS A 1 97 ? 1.364 -9.348 0.896 1.00 83.81 97 CYS A CA 1
ATOM 752 C C . CYS A 1 97 ? 0.552 -8.859 2.100 1.00 83.81 97 CYS A C 1
ATOM 754 O O . CYS A 1 97 ? -0.654 -8.689 1.981 1.00 83.81 97 CYS A O 1
ATOM 756 N N . GLU A 1 98 ? 1.198 -8.578 3.231 1.00 78.00 98 GLU A N 1
ATOM 757 C CA . GLU A 1 98 ? 0.573 -8.039 4.440 1.00 78.00 98 GLU A CA 1
ATOM 758 C C . GLU A 1 98 ? 0.023 -6.632 4.217 1.00 78.00 98 GLU A C 1
ATOM 760 O O . GLU A 1 98 ? -1.048 -6.328 4.736 1.00 78.00 98 GLU A O 1
ATOM 765 N N . SER A 1 99 ? 0.683 -5.785 3.413 1.00 72.38 99 SER A N 1
ATOM 766 C CA . SER A 1 99 ? 0.118 -4.474 3.073 1.00 72.38 99 SER A CA 1
ATOM 767 C C . SER A 1 99 ? -1.178 -4.611 2.276 1.00 72.38 99 SER A C 1
ATOM 769 O O . SER A 1 99 ? -2.150 -3.930 2.584 1.00 72.38 99 SER A O 1
ATOM 771 N N . VAL A 1 100 ? -1.236 -5.557 1.332 1.00 74.31 100 VAL A N 1
ATOM 772 C CA . VAL A 1 100 ? -2.472 -5.863 0.589 1.00 74.31 100 VAL A CA 1
ATOM 773 C C . VAL A 1 100 ? -3.514 -6.481 1.507 1.00 74.31 100 VAL A C 1
ATOM 775 O O . VAL A 1 100 ? -4.666 -6.071 1.498 1.00 74.31 100 VAL A O 1
ATOM 778 N N . ALA A 1 101 ? -3.121 -7.453 2.329 1.00 65.94 101 ALA A N 1
ATOM 779 C CA . ALA A 1 101 ? -4.023 -8.102 3.263 1.00 65.94 101 ALA A CA 1
ATOM 780 C C . ALA A 1 101 ? -4.613 -7.085 4.238 1.00 65.94 101 ALA A C 1
ATOM 782 O O . ALA A 1 101 ? -5.809 -7.123 4.452 1.00 65.94 101 ALA A O 1
ATOM 783 N N . THR A 1 102 ? -3.825 -6.139 4.751 1.00 62.97 102 THR A N 1
ATOM 784 C CA . THR A 1 102 ? -4.295 -5.057 5.630 1.00 62.97 102 THR A CA 1
ATOM 785 C C . THR A 1 102 ? -5.242 -4.106 4.898 1.00 62.97 102 THR A C 1
ATOM 787 O O . THR A 1 102 ? -6.281 -3.744 5.448 1.00 62.97 102 THR A O 1
ATOM 790 N N . GLU A 1 103 ? -4.928 -3.738 3.651 1.00 63.72 103 GLU A N 1
ATOM 791 C CA . GLU A 1 103 ? -5.824 -2.954 2.788 1.00 63.72 103 GLU A CA 1
ATOM 792 C C . GLU A 1 103 ? -7.160 -3.687 2.531 1.00 63.72 103 GLU A C 1
ATOM 794 O O . GLU A 1 103 ? -8.209 -3.046 2.495 1.00 63.72 103 GLU A O 1
ATOM 799 N N . LEU A 1 104 ? -7.139 -5.021 2.408 1.00 59.25 104 LEU A N 1
ATOM 800 C CA . LEU A 1 104 ? -8.309 -5.868 2.131 1.00 59.25 104 LEU A CA 1
ATOM 801 C C . LEU A 1 104 ? -9.068 -6.337 3.388 1.00 59.25 104 LEU A C 1
ATOM 803 O O . LEU A 1 104 ? -10.264 -6.611 3.313 1.00 59.25 104 LEU A O 1
ATOM 807 N N . SER A 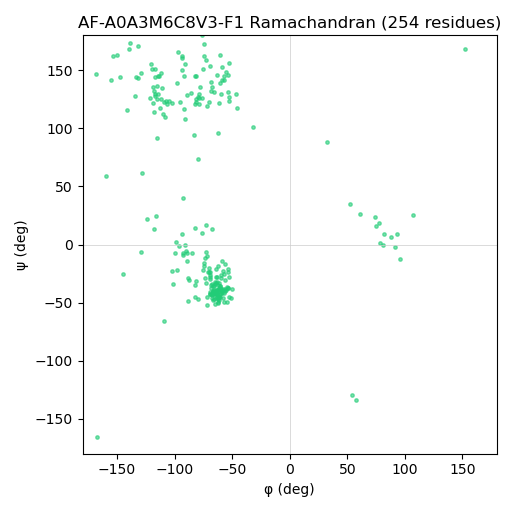1 105 ? -8.390 -6.477 4.529 1.00 54.09 105 SER A N 1
ATOM 808 C CA . SER A 1 105 ? -8.927 -6.984 5.800 1.00 54.09 105 SER A CA 1
ATOM 809 C C . SER A 1 105 ? -9.288 -5.870 6.773 1.00 54.09 105 SER A C 1
ATOM 811 O O . SER A 1 105 ? -9.832 -6.145 7.846 1.00 54.09 105 SER A O 1
ATOM 813 N N . GLY A 1 106 ? -8.943 -4.622 6.449 1.00 63.53 106 GLY A N 1
ATOM 814 C CA . GLY A 1 106 ? -9.366 -3.461 7.208 1.00 63.53 106 GLY A CA 1
ATOM 815 C C . GLY A 1 106 ? -10.885 -3.463 7.354 1.00 63.53 106 GLY A C 1
ATOM 816 O O . GLY A 1 106 ? -11.615 -3.620 6.379 1.00 63.53 106 GLY A O 1
ATOM 817 N N . LYS A 1 107 ? -11.376 -3.265 8.586 1.00 74.44 107 LYS A N 1
ATOM 818 C CA . LYS A 1 107 ? -12.817 -3.084 8.847 1.00 74.44 107 LYS A CA 1
ATOM 819 C C . LYS A 1 107 ? -13.409 -1.965 7.972 1.00 74.44 107 LYS A C 1
ATOM 821 O O . LYS A 1 107 ? -14.594 -1.991 7.653 1.00 74.44 107 LYS A O 1
ATOM 826 N N . TYR A 1 108 ? -12.575 -0.996 7.604 1.00 82.56 108 TYR A N 1
ATOM 827 C CA . TYR A 1 108 ? -12.915 0.157 6.787 1.00 82.56 108 TYR A CA 1
ATOM 828 C C . TYR A 1 108 ? -12.078 0.185 5.508 1.00 82.56 108 TYR A C 1
ATOM 830 O O . TYR A 1 108 ? -10.934 -0.270 5.506 1.00 82.56 108 TYR A O 1
ATOM 838 N N . ARG A 1 109 ? -12.636 0.763 4.440 1.00 82.50 109 ARG A N 1
ATOM 839 C CA . ARG A 1 109 ? -11.944 0.943 3.157 1.00 82.50 109 ARG A CA 1
ATOM 840 C C . ARG A 1 109 ? -10.699 1.821 3.322 1.00 82.50 109 ARG A C 1
ATOM 842 O O . ARG A 1 109 ? -10.745 2.842 4.008 1.00 82.50 109 ARG A O 1
ATOM 849 N N . ALA A 1 110 ? -9.613 1.442 2.652 1.00 81.75 110 ALA A N 1
ATOM 850 C CA . ALA A 1 110 ? -8.378 2.219 2.607 1.00 81.75 110 ALA A CA 1
ATOM 851 C C . ALA A 1 110 ? -8.493 3.460 1.698 1.00 81.75 110 ALA A C 1
ATOM 853 O O . ALA A 1 110 ? -9.374 3.553 0.838 1.00 81.75 110 ALA A O 1
ATOM 854 N N . PHE A 1 111 ? -7.565 4.401 1.883 1.00 84.75 111 PHE A N 1
ATOM 855 C CA . PHE A 1 111 ? -7.393 5.588 1.040 1.00 84.75 111 PHE A CA 1
ATOM 856 C C . PHE A 1 111 ? -6.390 5.308 -0.077 1.00 84.75 111 PHE A C 1
ATOM 858 O O . PHE A 1 111 ? -5.390 4.628 0.154 1.00 84.75 111 PHE A O 1
ATOM 865 N N . LYS A 1 112 ? -6.608 5.879 -1.263 1.00 79.75 112 LYS A N 1
ATOM 866 C CA . LYS A 1 112 ? -5.697 5.753 -2.404 1.00 79.75 112 LYS A CA 1
ATOM 867 C C . LYS A 1 112 ? -5.058 7.093 -2.741 1.00 79.75 112 LYS A C 1
ATOM 869 O O . LYS A 1 112 ? -5.671 8.155 -2.631 1.00 79.75 112 LYS A O 1
ATOM 874 N N . VAL A 1 113 ? -3.799 7.053 -3.176 1.00 80.38 113 VAL A N 1
ATOM 875 C CA . VAL A 1 113 ? -3.121 8.250 -3.685 1.00 80.38 113 VAL A CA 1
ATOM 876 C C . VAL A 1 113 ? -3.890 8.787 -4.890 1.00 80.38 113 VAL A C 1
ATOM 878 O O . VAL A 1 113 ? -4.194 8.058 -5.830 1.00 80.38 113 VAL A O 1
ATOM 881 N N . GLY A 1 114 ? -4.182 10.085 -4.867 1.00 79.31 114 GLY A N 1
ATOM 882 C CA . GLY A 1 114 ? -4.973 10.760 -5.888 1.00 79.31 114 GLY A CA 1
ATOM 883 C C . GLY A 1 114 ? -6.454 10.909 -5.556 1.00 79.31 114 GLY A C 1
ATOM 884 O O . GLY A 1 114 ? -7.094 11.717 -6.229 1.00 79.31 114 GLY A O 1
ATOM 885 N N . ASP A 1 115 ? -6.969 10.218 -4.532 1.00 85.12 115 ASP A N 1
ATOM 886 C CA . ASP A 1 115 ? -8.344 10.414 -4.068 1.00 85.12 115 ASP A CA 1
ATOM 887 C C . ASP A 1 115 ? -8.568 11.872 -3.685 1.00 85.12 115 ASP A C 1
ATOM 889 O O . ASP A 1 115 ? -7.683 12.522 -3.107 1.00 85.12 115 ASP A O 1
ATOM 893 N N . ARG A 1 116 ? -9.756 12.388 -3.999 1.00 89.38 116 ARG A N 1
ATOM 894 C CA . ARG A 1 116 ? -10.144 13.756 -3.678 1.00 89.38 116 ARG A CA 1
ATOM 895 C C . ARG A 1 116 ? -11.351 13.772 -2.757 1.00 89.38 116 ARG A C 1
ATOM 897 O O . ARG A 1 116 ? -12.328 13.065 -2.975 1.00 89.38 116 ARG A O 1
ATOM 904 N N . TYR A 1 117 ? -11.274 14.628 -1.747 1.00 91.12 117 TYR A N 1
ATOM 905 C CA . TYR A 1 117 ? -12.292 14.779 -0.716 1.00 91.12 117 TYR A CA 1
ATOM 906 C C . TYR A 1 117 ? -12.681 16.249 -0.552 1.00 91.12 117 TYR A C 1
ATOM 908 O O . TYR A 1 117 ? -11.851 17.160 -0.684 1.00 91.12 117 TYR A O 1
ATOM 916 N N . GLY A 1 118 ? -13.945 16.489 -0.207 1.00 86.38 118 GLY A N 1
ATOM 917 C CA . GLY A 1 118 ? -14.459 17.826 0.067 1.00 86.38 118 GLY A CA 1
ATOM 918 C C . GLY A 1 118 ? -14.273 18.777 -1.120 1.00 86.38 118 GLY A C 1
ATOM 919 O O . GLY A 1 118 ? -14.529 18.447 -2.271 1.00 86.38 118 GLY A O 1
ATOM 920 N N . THR A 1 119 ? -13.790 19.987 -0.847 1.00 84.31 119 THR A N 1
ATOM 921 C CA . THR A 1 119 ? -13.638 21.052 -1.854 1.00 84.31 119 THR A CA 1
ATOM 922 C C . THR A 1 119 ? -12.249 21.075 -2.512 1.00 84.31 119 THR A C 1
ATOM 924 O O . THR A 1 119 ? -11.673 22.150 -2.693 1.00 84.31 119 THR A O 1
ATOM 927 N N . GLY A 1 120 ? -11.676 19.906 -2.822 1.00 86.25 120 GLY A N 1
ATOM 928 C CA . GLY A 1 120 ? -10.407 19.791 -3.560 1.00 86.25 120 GLY A CA 1
ATOM 929 C C . GLY A 1 120 ? -9.187 19.367 -2.737 1.00 86.25 120 GLY A C 1
ATOM 930 O O . GLY A 1 120 ? -8.061 19.693 -3.110 1.00 86.25 120 GLY A O 1
ATOM 931 N N . TYR A 1 121 ? -9.388 18.660 -1.625 1.00 92.25 121 TYR A N 1
ATOM 932 C CA . TYR A 1 121 ? -8.301 18.048 -0.860 1.00 92.25 121 TYR A CA 1
ATOM 933 C C . TYR A 1 121 ? -7.866 16.758 -1.544 1.00 92.25 121 TYR A C 1
ATOM 935 O O . TYR A 1 121 ? -8.723 15.937 -1.845 1.00 92.25 121 TYR A O 1
ATOM 943 N N . LYS A 1 122 ? -6.569 16.568 -1.788 1.00 91.81 122 LYS A N 1
ATOM 944 C CA . LYS A 1 122 ? -6.047 15.420 -2.543 1.00 91.81 122 LYS A CA 1
ATOM 945 C C . LYS A 1 122 ? -5.134 14.567 -1.672 1.00 91.81 122 LYS A C 1
ATOM 947 O O . LYS A 1 122 ? -4.212 15.095 -1.060 1.00 91.81 122 LYS A O 1
ATOM 952 N N . VAL A 1 123 ? -5.331 13.254 -1.663 1.00 90.31 123 VAL A N 1
ATOM 953 C CA . VAL A 1 123 ? -4.400 12.327 -1.009 1.00 90.31 123 VAL A CA 1
ATOM 954 C C . VAL A 1 123 ? -3.103 12.266 -1.810 1.00 90.31 123 VAL A C 1
ATOM 956 O O . VAL A 1 123 ? -3.107 11.934 -2.997 1.00 90.31 123 VAL A O 1
ATOM 959 N N . THR A 1 124 ? -1.983 12.578 -1.164 1.00 85.50 124 THR A N 1
ATOM 960 C CA . THR A 1 124 ? -0.639 12.473 -1.754 1.00 85.50 124 THR A CA 1
ATOM 961 C C . THR A 1 124 ? 0.109 11.237 -1.281 1.00 85.50 124 THR A C 1
ATOM 963 O O . THR A 1 124 ? 1.003 10.769 -1.979 1.00 85.50 124 THR A O 1
ATOM 966 N N . ARG A 1 125 ? -0.270 10.688 -0.124 1.00 82.38 125 ARG A N 1
ATOM 967 C CA . ARG A 1 125 ? 0.280 9.450 0.434 1.00 82.38 125 ARG A CA 1
ATOM 968 C C . ARG A 1 125 ? -0.735 8.816 1.380 1.00 82.38 125 ARG A C 1
ATOM 970 O O . ARG A 1 125 ? -1.378 9.533 2.139 1.00 82.38 125 ARG A O 1
ATOM 977 N N . ALA A 1 126 ? -0.840 7.493 1.374 1.00 82.31 126 ALA A N 1
ATOM 978 C CA . ALA A 1 126 ? -1.649 6.743 2.327 1.00 82.31 126 ALA A CA 1
ATOM 979 C C . ALA A 1 126 ? -0.842 5.552 2.851 1.00 82.31 126 ALA A C 1
ATOM 981 O O . ALA A 1 126 ? -0.268 4.796 2.072 1.00 82.31 126 ALA A O 1
ATOM 982 N N . THR A 1 127 ? -0.760 5.413 4.170 1.00 78.56 127 THR A N 1
ATOM 983 C CA . THR A 1 127 ? -0.162 4.264 4.860 1.00 78.56 127 THR A CA 1
ATOM 984 C C . THR A 1 127 ? -1.116 3.786 5.962 1.00 78.56 127 THR A C 1
ATOM 986 O O . THR A 1 127 ? -2.085 4.486 6.268 1.00 78.56 127 THR A O 1
ATOM 989 N N . PRO A 1 128 ? -0.855 2.633 6.607 1.00 75.12 128 PRO A N 1
ATOM 990 C CA . PRO A 1 128 ? -1.661 2.176 7.743 1.00 75.12 128 PRO A CA 1
ATOM 991 C C . PRO A 1 128 ? -1.710 3.158 8.925 1.00 75.12 128 PRO A C 1
ATOM 993 O O . PRO A 1 128 ? -2.666 3.129 9.698 1.00 75.12 128 PRO A O 1
ATOM 996 N N . ASP A 1 129 ? -0.716 4.044 9.047 1.00 77.69 129 ASP A N 1
ATOM 997 C CA . ASP A 1 129 ? -0.584 4.977 10.171 1.00 77.69 129 ASP A CA 1
ATOM 998 C C . ASP A 1 129 ? -1.045 6.400 9.836 1.00 77.69 129 ASP A C 1
ATOM 1000 O O . ASP A 1 129 ? -1.565 7.106 10.705 1.00 77.69 129 ASP A O 1
ATOM 1004 N N . VAL A 1 130 ? -0.853 6.853 8.591 1.00 87.62 130 VAL A N 1
ATOM 1005 C CA . VAL A 1 130 ? -1.079 8.251 8.203 1.00 87.62 130 VAL A CA 1
ATOM 1006 C C . VAL A 1 130 ? -1.571 8.392 6.764 1.00 87.62 130 VAL A C 1
ATOM 1008 O O . VAL A 1 130 ? -1.120 7.702 5.853 1.00 87.62 130 VAL A O 1
ATOM 1011 N N . VAL A 1 131 ? -2.459 9.361 6.553 1.00 91.56 131 VAL A N 1
ATOM 1012 C CA . VAL A 1 131 ? -2.863 9.854 5.234 1.00 91.56 131 VAL A CA 1
ATOM 1013 C C . VAL A 1 131 ? -2.356 11.283 5.086 1.00 91.56 131 VAL A C 1
ATOM 1015 O O . VAL A 1 131 ? -2.745 12.169 5.848 1.00 91.56 131 VAL A O 1
ATOM 1018 N N . GLU A 1 132 ? -1.471 11.527 4.124 1.00 93.19 132 GLU A N 1
ATOM 1019 C CA . GLU A 1 132 ? -1.023 12.877 3.782 1.00 93.19 132 GLU A CA 1
ATOM 1020 C C . GLU A 1 132 ? -1.949 13.480 2.728 1.00 93.19 132 GLU A C 1
ATOM 1022 O O . GLU A 1 132 ? -2.204 12.883 1.678 1.00 93.19 132 GLU A O 1
ATOM 1027 N N . ILE A 1 133 ? -2.434 14.687 3.014 1.00 94.38 133 ILE A N 1
ATOM 1028 C CA . ILE A 1 133 ? -3.405 15.396 2.189 1.00 94.38 133 ILE A CA 1
ATOM 1029 C C . ILE A 1 133 ? -2.819 16.732 1.741 1.00 94.38 133 ILE A C 1
ATOM 1031 O O . ILE A 1 133 ? -2.425 17.562 2.561 1.00 94.38 133 ILE A O 1
ATOM 1035 N N . GLU A 1 134 ? -2.822 16.978 0.440 1.00 94.00 134 GLU A N 1
ATOM 1036 C CA . GLU A 1 134 ? -2.598 18.291 -0.148 1.00 94.00 134 GLU A CA 1
ATOM 1037 C C . GLU A 1 134 ? -3.899 19.106 -0.097 1.00 94.00 134 GLU A C 1
ATOM 1039 O O . GLU A 1 134 ? -4.951 18.695 -0.593 1.00 94.00 134 GLU A O 1
ATOM 1044 N N . LYS A 1 135 ? -3.838 20.278 0.535 1.00 93.12 135 LYS A N 1
ATOM 1045 C CA . LYS A 1 135 ? -4.935 21.251 0.578 1.00 93.12 135 LYS A CA 1
ATOM 1046 C C . LYS A 1 135 ? -5.079 21.934 -0.790 1.00 93.12 135 LYS A C 1
ATOM 1048 O O . LYS A 1 135 ? -4.074 22.097 -1.474 1.00 93.12 135 LYS A O 1
ATOM 1053 N N . PRO A 1 136 ? -6.248 22.520 -1.119 1.00 89.19 136 PRO A N 1
ATOM 1054 C CA . PRO A 1 136 ? -6.439 23.286 -2.362 1.00 89.19 136 PRO A CA 1
ATOM 1055 C C . PRO A 1 136 ? -5.421 24.419 -2.609 1.00 89.19 136 PRO A C 1
ATOM 1057 O O . PRO A 1 136 ? -5.245 24.875 -3.731 1.00 89.19 136 PRO A O 1
ATOM 1060 N N . GLN A 1 137 ? -4.757 24.895 -1.552 1.00 89.19 137 GLN A N 1
ATOM 1061 C CA . GLN A 1 137 ? -3.740 25.954 -1.584 1.00 89.19 137 GLN A CA 1
ATOM 1062 C C . GLN A 1 137 ? -2.298 25.408 -1.700 1.00 89.19 137 GLN A C 1
ATOM 1064 O O . GLN A 1 137 ? -1.349 26.161 -1.492 1.00 89.19 137 GLN A O 1
ATOM 1069 N N . GLY A 1 138 ? -2.121 24.102 -1.934 1.00 87.94 138 GLY A N 1
ATOM 1070 C CA . GLY A 1 138 ? -0.825 23.428 -2.109 1.00 87.94 138 GLY A CA 1
ATOM 1071 C C . GLY A 1 138 ? -0.070 23.077 -0.819 1.00 87.94 138 GLY A C 1
ATOM 1072 O O . GLY A 1 138 ? 1.020 22.520 -0.869 1.00 87.94 138 GLY A O 1
ATOM 1073 N N . LYS A 1 139 ? -0.606 23.400 0.367 1.00 92.81 139 LYS A N 1
ATOM 1074 C CA . LYS A 1 139 ? 0.002 22.995 1.652 1.00 92.81 139 LYS A CA 1
ATOM 1075 C C . LYS A 1 139 ? -0.376 21.560 2.006 1.00 92.81 139 LYS A C 1
ATOM 1077 O O . LYS A 1 139 ? -1.527 21.181 1.820 1.00 92.81 139 LYS A O 1
ATOM 1082 N N . HIS A 1 140 ? 0.534 20.822 2.632 1.00 90.75 140 HIS A N 1
ATOM 1083 C CA . HIS A 1 140 ? 0.290 19.446 3.069 1.00 90.75 140 HIS A CA 1
ATOM 1084 C C . HIS A 1 140 ? -0.198 19.370 4.523 1.00 90.75 140 HIS A C 1
ATOM 1086 O O . HIS A 1 140 ? 0.122 20.227 5.352 1.00 90.75 140 HIS A O 1
ATOM 1092 N N . LEU A 1 141 ? -1.001 18.352 4.823 1.00 92.31 141 LEU A N 1
ATOM 1093 C CA . LEU A 1 141 ? -1.549 18.052 6.141 1.00 92.31 141 LEU A CA 1
ATOM 1094 C C . LEU A 1 141 ? -1.566 16.533 6.360 1.00 92.31 141 LEU A C 1
ATOM 1096 O O . LEU A 1 141 ? -2.302 15.844 5.654 1.00 92.31 141 LEU A O 1
ATOM 1100 N N . PRO A 1 142 ? -0.805 16.005 7.329 1.00 94.12 142 PRO A N 1
ATOM 1101 C CA . PRO A 1 142 ? -0.935 14.614 7.737 1.00 94.12 142 PRO A CA 1
ATOM 1102 C C . PRO A 1 142 ? -2.158 14.427 8.644 1.00 94.12 142 PRO A C 1
ATOM 1104 O O . PRO A 1 142 ? -2.372 15.201 9.579 1.00 94.12 142 PRO A O 1
ATOM 1107 N N . ILE A 1 143 ? -2.934 13.377 8.389 1.00 94.75 143 ILE A N 1
ATOM 1108 C CA . ILE A 1 143 ? -4.044 12.921 9.227 1.00 94.75 143 ILE A CA 1
ATOM 1109 C C . ILE A 1 143 ? -3.733 11.503 9.698 1.00 94.75 143 ILE A C 1
ATOM 1111 O O . ILE A 1 143 ? -3.533 10.605 8.884 1.00 94.75 143 ILE A O 1
ATOM 1115 N N . GLY A 1 144 ? -3.684 11.293 11.013 1.00 91.75 144 GLY A N 1
ATOM 1116 C CA . GLY A 1 144 ? -3.446 9.965 11.576 1.00 91.75 144 GLY A CA 1
ATOM 1117 C C . GLY A 1 144 ? -4.615 9.016 11.306 1.00 91.75 144 GLY A C 1
ATOM 1118 O O . GLY A 1 144 ? -5.774 9.373 11.527 1.00 91.75 144 GLY A O 1
ATOM 1119 N N . MET A 1 145 ? -4.319 7.784 10.896 1.00 88.38 145 MET A N 1
ATOM 1120 C CA . MET A 1 145 ? -5.333 6.746 10.689 1.00 88.38 145 MET A CA 1
ATOM 1121 C C . MET A 1 145 ? -6.053 6.373 11.985 1.00 88.38 145 MET A C 1
ATOM 1123 O O . MET A 1 145 ? -7.229 6.026 11.949 1.00 88.38 145 MET A O 1
ATOM 1127 N N . SER A 1 146 ? -5.408 6.518 13.146 1.00 86.62 146 SER A N 1
ATOM 1128 C CA . SER A 1 146 ? -6.052 6.324 14.452 1.00 86.62 146 SER A CA 1
ATOM 1129 C C . SER A 1 146 ? -7.242 7.268 14.667 1.00 86.62 146 SER A C 1
ATOM 1131 O O . SER A 1 146 ? -8.298 6.829 15.126 1.00 86.62 146 SER A O 1
ATOM 1133 N N . LEU A 1 147 ? -7.112 8.542 14.276 1.00 93.94 147 LEU A N 1
ATOM 1134 C CA . LEU A 1 147 ? -8.195 9.528 14.322 1.00 93.94 147 LEU A CA 1
ATOM 1135 C C . LEU A 1 147 ? -9.349 9.106 13.405 1.00 93.94 147 LEU A C 1
ATOM 1137 O O . LEU A 1 147 ? -10.498 9.056 13.843 1.00 93.94 147 LEU A O 1
ATOM 1141 N N . LEU A 1 148 ? -9.039 8.770 12.151 1.00 94.38 148 LEU A N 1
ATOM 1142 C CA . LEU A 1 148 ? -10.028 8.381 11.144 1.00 94.38 148 LEU A CA 1
ATOM 1143 C C . LEU A 1 148 ? -10.769 7.094 11.533 1.00 94.38 148 LEU A C 1
ATOM 1145 O O . LEU A 1 148 ? -11.995 7.062 11.506 1.00 94.38 148 LEU A O 1
ATOM 1149 N N . ASN A 1 149 ? -10.044 6.074 11.994 1.00 90.44 149 ASN A N 1
ATOM 1150 C CA . ASN A 1 149 ? -10.613 4.816 12.478 1.00 90.44 149 ASN A CA 1
ATOM 1151 C C . ASN A 1 149 ? -11.522 5.020 13.697 1.00 90.44 149 ASN A C 1
ATOM 1153 O O . ASN A 1 149 ? -12.552 4.355 13.810 1.00 90.44 149 ASN A O 1
ATOM 1157 N N . THR A 1 150 ? -11.164 5.943 14.595 1.00 91.12 150 THR A N 1
ATOM 1158 C CA . THR A 1 150 ? -11.982 6.280 15.771 1.00 91.12 150 THR A CA 1
ATOM 1159 C C . THR A 1 150 ? -13.266 7.007 15.368 1.00 91.12 150 THR A C 1
ATOM 1161 O O . THR A 1 150 ? -14.340 6.699 15.874 1.00 91.12 150 THR A O 1
ATOM 1164 N N . LEU A 1 151 ? -13.195 7.953 14.428 1.00 95.06 151 LEU A N 1
ATOM 1165 C CA . LEU A 1 151 ? -14.395 8.608 13.900 1.00 95.06 151 LEU A CA 1
ATOM 1166 C C . LEU A 1 151 ? -15.298 7.607 13.169 1.00 95.06 151 LEU A C 1
ATOM 1168 O O . LEU A 1 151 ? -16.499 7.563 13.429 1.00 95.06 151 LEU A O 1
ATOM 1172 N N . ALA A 1 152 ? -14.717 6.769 12.308 1.00 93.44 152 ALA A N 1
ATOM 1173 C CA . ALA A 1 152 ? -15.438 5.723 11.596 1.00 93.44 152 ALA A CA 1
ATOM 1174 C C . ALA A 1 152 ? -16.107 4.737 12.557 1.00 93.44 152 ALA A C 1
ATOM 1176 O O . ALA A 1 152 ? -17.259 4.383 12.335 1.00 93.44 152 ALA A O 1
ATOM 1177 N N . SER A 1 153 ? -15.456 4.349 13.661 1.00 91.19 153 SER A N 1
ATOM 1178 C CA . SER A 1 153 ? -16.065 3.448 14.647 1.00 91.19 153 SER A CA 1
ATOM 1179 C C . SER A 1 153 ? -17.261 4.052 15.369 1.00 91.19 153 SER A C 1
ATOM 1181 O O . SER A 1 153 ? -18.252 3.347 15.554 1.00 91.19 153 SER A O 1
ATOM 1183 N N . TYR A 1 154 ? -17.228 5.340 15.717 1.00 93.44 154 TYR A N 1
ATOM 1184 C CA . TYR A 1 154 ? -18.393 6.004 16.302 1.00 93.44 154 TYR A CA 1
ATOM 1185 C C . TYR A 1 154 ? -19.564 6.096 15.325 1.00 93.44 154 TYR A C 1
ATOM 1187 O O . TYR A 1 154 ? -20.706 5.861 15.720 1.00 93.44 154 TYR A O 1
ATOM 1195 N N . VAL A 1 155 ? -19.293 6.413 14.057 1.00 94.06 155 VAL A N 1
ATOM 1196 C CA . VAL A 1 155 ? -20.340 6.496 13.032 1.00 94.06 155 VAL A CA 1
ATOM 1197 C C . VAL A 1 155 ? -20.901 5.114 12.699 1.00 94.06 155 VAL A C 1
ATOM 1199 O O . VAL A 1 155 ? -22.112 4.952 12.560 1.00 94.06 155 VAL A O 1
ATOM 1202 N N . ASP A 1 156 ? -20.044 4.099 12.605 1.00 92.19 156 ASP A N 1
ATOM 1203 C CA . ASP A 1 156 ? -20.445 2.713 12.362 1.00 92.19 156 ASP A CA 1
ATOM 1204 C C . ASP A 1 156 ? -21.308 2.156 13.501 1.00 92.19 156 ASP A C 1
ATOM 1206 O O . ASP A 1 156 ? -22.319 1.502 13.259 1.00 92.19 156 ASP A O 1
ATOM 1210 N N . ALA A 1 157 ? -20.968 2.499 14.747 1.00 89.94 157 ALA A N 1
ATOM 1211 C CA . ALA A 1 157 ? -21.755 2.160 15.931 1.00 89.94 157 ALA A CA 1
ATOM 1212 C C . ALA A 1 157 ? -23.061 2.972 16.068 1.00 89.94 157 ALA A C 1
ATOM 1214 O O . ALA A 1 157 ? -23.855 2.698 16.967 1.00 89.94 157 ALA A O 1
ATOM 1215 N N . GLY A 1 158 ? -23.293 3.973 15.210 1.00 92.56 158 GLY A N 1
ATOM 1216 C CA . GLY A 1 158 ? -24.478 4.833 15.257 1.00 92.56 158 GLY A CA 1
ATOM 1217 C C . GLY A 1 158 ? -24.467 5.876 16.381 1.00 92.56 158 GLY A C 1
ATOM 1218 O O . GLY A 1 158 ? -25.510 6.451 16.685 1.00 92.56 158 GLY A O 1
ATOM 1219 N N . THR A 1 159 ? -23.312 6.142 17.000 1.00 94.06 159 THR A N 1
ATOM 1220 C CA . THR A 1 159 ? -23.169 7.132 18.083 1.00 94.06 159 THR A CA 1
ATOM 1221 C C . THR A 1 159 ? -23.456 8.555 17.599 1.00 94.06 159 THR A C 1
ATOM 1223 O O . THR A 1 159 ? -24.085 9.347 18.304 1.00 94.06 159 THR A O 1
ATOM 1226 N N . PHE A 1 160 ? -23.003 8.877 16.387 1.00 95.81 160 PHE A N 1
ATOM 1227 C CA . PHE A 1 160 ? -23.365 10.083 15.646 1.00 95.81 160 PHE A CA 1
ATOM 1228 C C . PHE A 1 160 ? -23.318 9.806 14.138 1.00 95.81 160 PHE A C 1
ATOM 1230 O O . PHE A 1 160 ? -22.738 8.823 13.683 1.00 95.81 160 PHE A O 1
ATOM 1237 N N . THR A 1 161 ? -23.937 10.677 13.352 1.00 94.94 161 THR A N 1
ATOM 1238 C CA . THR A 1 161 ? -24.031 10.569 11.888 1.00 94.94 161 THR A CA 1
ATOM 1239 C C . THR A 1 161 ? -22.918 11.338 11.165 1.00 94.94 161 THR A C 1
ATOM 1241 O O . THR A 1 161 ? -22.311 12.253 11.723 1.00 94.94 161 THR A O 1
ATOM 1244 N N . ILE A 1 162 ? -22.681 11.025 9.883 1.00 93.19 162 ILE A N 1
ATOM 1245 C CA . ILE A 1 162 ? -21.781 11.811 9.011 1.00 93.19 162 ILE A CA 1
ATOM 1246 C C . ILE A 1 162 ? -22.201 13.289 8.970 1.00 93.19 162 ILE A C 1
ATOM 1248 O O . ILE A 1 162 ? -21.355 14.182 9.025 1.00 93.19 162 ILE A O 1
ATOM 1252 N N . GLU A 1 163 ? -23.508 13.565 8.948 1.00 92.81 163 GLU A N 1
ATOM 1253 C CA . GLU A 1 163 ? -24.036 14.929 8.976 1.00 92.81 163 GLU A CA 1
ATOM 1254 C C . GLU A 1 163 ? -23.658 15.658 10.277 1.00 92.81 163 GLU A C 1
ATOM 1256 O O . GLU A 1 163 ? -23.194 16.798 10.244 1.00 92.81 163 GLU A O 1
ATOM 1261 N N . GLU A 1 164 ? -23.817 15.007 11.434 1.00 94.62 164 GLU A N 1
ATOM 1262 C CA . GLU A 1 164 ? -23.413 15.547 12.741 1.00 94.62 164 GLU A CA 1
ATOM 1263 C C . GLU A 1 164 ? -21.899 15.775 12.849 1.00 94.62 164 GLU A C 1
ATOM 1265 O O . GLU A 1 164 ? -21.467 16.740 13.488 1.00 94.62 164 GLU A O 1
ATOM 1270 N N . LEU A 1 165 ? -21.088 14.946 12.186 1.00 94.94 165 LEU A N 1
ATOM 1271 C CA . LEU A 1 165 ? -19.652 15.183 12.050 1.00 94.94 165 LEU A CA 1
ATOM 1272 C C . LEU A 1 165 ? -19.375 16.441 11.209 1.00 94.94 165 LEU A C 1
ATOM 1274 O O . LEU A 1 165 ? -18.612 17.309 11.633 1.00 94.94 165 LEU A O 1
ATOM 1278 N N . GLY A 1 166 ? -20.034 16.590 10.057 1.00 92.56 166 GLY A N 1
ATOM 1279 C CA . GLY A 1 166 ? -19.827 17.720 9.140 1.00 92.56 166 GLY A CA 1
ATOM 1280 C C . GLY A 1 166 ? -20.324 19.072 9.652 1.00 92.56 166 GLY A C 1
ATOM 1281 O O . GLY A 1 166 ? -19.737 20.110 9.344 1.00 92.56 166 GLY A O 1
ATOM 1282 N N . ASN A 1 167 ? -21.364 19.089 10.486 1.00 93.75 167 ASN A N 1
ATOM 1283 C CA . ASN A 1 167 ? -21.835 20.315 11.136 1.00 93.75 167 ASN A CA 1
ATOM 1284 C C . ASN A 1 167 ? -21.188 20.574 12.513 1.00 93.75 167 ASN A C 1
ATOM 1286 O O . ASN A 1 167 ? -21.467 21.609 13.121 1.00 93.75 167 ASN A O 1
ATOM 1290 N N . GLY A 1 168 ? -20.298 19.688 12.976 1.00 92.75 168 GLY A N 1
ATOM 1291 C CA . GLY A 1 168 ? -19.536 19.854 14.215 1.00 92.75 168 GLY A CA 1
ATOM 1292 C C . GLY A 1 168 ? -20.343 19.640 15.498 1.00 92.75 168 GLY A C 1
ATOM 1293 O O . GLY A 1 168 ? -19.980 20.198 16.527 1.00 92.75 168 GLY A O 1
ATOM 1294 N N . ARG A 1 169 ? -21.448 18.879 15.448 1.00 92.62 169 ARG A N 1
ATOM 1295 C CA . ARG A 1 169 ? -22.292 18.541 16.616 1.00 92.62 169 ARG A CA 1
ATOM 1296 C C . ARG A 1 169 ? -21.973 17.176 17.241 1.00 92.62 169 ARG A C 1
ATOM 1298 O O . ARG A 1 169 ? -22.623 16.794 18.215 1.00 92.62 169 ARG A O 1
ATOM 1305 N N . TRP A 1 170 ? -21.020 16.438 16.673 1.00 94.06 170 TRP A N 1
ATOM 1306 C CA . TRP A 1 170 ? -20.637 15.089 17.102 1.00 94.06 170 TRP A CA 1
ATOM 1307 C C . TRP A 1 170 ? -20.085 15.038 18.538 1.00 94.06 170 TRP A C 1
ATOM 1309 O O . TRP A 1 170 ? -20.347 14.083 19.265 1.00 94.06 170 TRP A O 1
ATOM 1319 N N . ASP A 1 171 ? -19.367 16.073 18.975 1.00 92.19 171 ASP A N 1
ATOM 1320 C CA . ASP A 1 171 ? -18.658 16.145 20.260 1.00 92.19 171 ASP A CA 1
ATOM 1321 C C . ASP A 1 171 ? -19.600 15.989 21.465 1.00 92.19 171 ASP A C 1
ATOM 1323 O O . ASP A 1 171 ? -19.297 15.279 22.425 1.00 92.19 171 ASP A O 1
ATOM 1327 N N . LYS A 1 172 ? -20.805 16.563 21.377 1.00 91.44 172 LYS A N 1
ATOM 1328 C CA . LYS A 1 172 ? -21.846 16.454 22.414 1.00 91.44 172 LYS A CA 1
ATOM 1329 C C . LYS A 1 172 ? -22.356 15.027 22.625 1.00 91.44 172 LYS A C 1
ATOM 1331 O O . LYS A 1 172 ? -22.951 14.748 23.664 1.00 91.44 172 LYS A O 1
ATOM 1336 N N . LYS A 1 173 ? -22.175 14.139 21.643 1.00 91.00 173 LYS A N 1
ATOM 1337 C CA . LYS A 1 173 ? -22.627 12.738 21.685 1.00 91.00 173 LYS A CA 1
ATOM 1338 C C . LYS A 1 173 ? -21.588 11.797 22.289 1.00 91.00 173 LYS A C 1
ATOM 1340 O O . LYS A 1 173 ? -21.934 10.680 22.656 1.00 91.00 173 LYS A O 1
ATOM 1345 N N . VAL A 1 174 ? -20.341 12.249 22.421 1.00 88.94 174 VAL A N 1
ATOM 1346 C CA . VAL A 1 174 ? -19.223 11.467 22.967 1.00 88.94 174 VAL A CA 1
ATOM 1347 C C . VAL A 1 174 ? -18.497 12.236 24.078 1.00 88.94 174 VAL A C 1
ATOM 1349 O O . VAL A 1 174 ? -17.306 12.544 23.956 1.00 88.94 174 VAL A O 1
ATOM 1352 N N . PRO A 1 175 ? -19.192 12.567 25.185 1.00 77.00 175 PRO A N 1
ATOM 1353 C CA . PRO A 1 175 ? -18.566 13.259 26.305 1.00 77.00 175 PRO A CA 1
ATOM 1354 C C . PRO A 1 175 ? -17.434 12.395 26.885 1.00 77.00 175 PRO A C 1
ATOM 1356 O O . PRO A 1 175 ? -17.662 11.258 27.289 1.00 77.00 175 PRO A O 1
ATOM 1359 N N . GLY A 1 176 ? -16.208 12.927 26.908 1.00 76.88 176 GLY A N 1
ATOM 1360 C CA . GLY A 1 176 ? -15.015 12.203 27.375 1.00 76.88 176 GLY A CA 1
ATOM 1361 C C . GLY A 1 176 ? -14.221 11.477 26.284 1.00 76.88 176 GLY A C 1
ATOM 1362 O O . GLY A 1 176 ? -13.309 10.718 26.605 1.00 76.88 176 GLY A O 1
ATOM 1363 N N . SER A 1 177 ? -14.538 11.703 25.006 1.00 85.00 177 SER A N 1
ATOM 1364 C CA . SER A 1 177 ? -13.710 11.232 23.893 1.00 85.00 177 SER A CA 1
ATOM 1365 C C . SER A 1 177 ? -12.272 11.758 23.987 1.00 85.00 177 SER A C 1
ATOM 1367 O O . SER A 1 177 ? -12.042 12.904 24.365 1.00 85.00 177 SER A O 1
ATOM 1369 N N . VAL A 1 178 ? -11.306 10.936 23.563 1.00 83.94 178 VAL A N 1
ATOM 1370 C CA . VAL A 1 178 ? -9.896 11.339 23.388 1.00 83.94 178 VAL A CA 1
ATOM 1371 C C . VAL A 1 178 ? -9.686 12.269 22.185 1.00 83.94 178 VAL A C 1
ATOM 1373 O O . VAL A 1 178 ? -8.595 12.798 21.993 1.00 83.94 178 VAL A O 1
ATOM 1376 N N . LEU A 1 179 ? -10.713 12.442 21.348 1.00 90.25 179 LEU A N 1
ATOM 1377 C CA . LEU A 1 179 ? -10.659 13.293 20.166 1.00 90.25 179 LEU A CA 1
ATOM 1378 C C . LEU A 1 179 ? -10.826 14.765 20.550 1.00 90.25 179 LEU A C 1
ATOM 1380 O O . LEU A 1 179 ? -11.830 15.136 21.153 1.00 90.25 179 LEU A O 1
ATOM 1384 N N . ASP A 1 180 ? -9.881 15.605 20.130 1.00 90.75 180 ASP A N 1
ATOM 1385 C CA . ASP A 1 180 ? -9.953 17.055 20.318 1.00 90.75 180 ASP A CA 1
ATOM 1386 C C . ASP A 1 180 ? -11.020 17.678 19.385 1.00 90.75 180 ASP A C 1
ATOM 1388 O O . ASP A 1 180 ? -10.879 17.606 18.154 1.00 90.75 180 ASP A O 1
ATOM 1392 N N . PRO A 1 181 ? -12.072 18.327 19.928 1.00 92.31 181 PRO A N 1
ATOM 1393 C CA . PRO A 1 181 ? -13.114 18.952 19.120 1.00 92.31 181 PRO A CA 1
ATOM 1394 C C . PRO A 1 181 ? -12.613 20.053 18.189 1.00 92.31 181 PRO A C 1
ATOM 1396 O O . PRO A 1 181 ? -13.117 20.171 17.073 1.00 92.31 181 PRO A O 1
ATOM 1399 N N . PHE A 1 182 ? -11.622 20.847 18.599 1.00 91.31 182 PHE A N 1
ATOM 1400 C CA . PHE A 1 182 ? -11.049 21.897 17.759 1.00 91.31 182 PHE A CA 1
ATOM 1401 C C . PHE A 1 182 ? -10.314 21.305 16.560 1.00 91.31 182 PHE A C 1
ATOM 1403 O O . PHE A 1 182 ? -10.456 21.820 15.449 1.00 91.31 182 PHE A O 1
ATOM 1410 N N . LEU A 1 183 ? -9.578 20.207 16.759 1.00 90.50 183 LEU A N 1
ATOM 1411 C CA . LEU A 1 183 ? -8.867 19.532 15.675 1.00 90.50 183 LEU A CA 1
ATOM 1412 C C . LEU A 1 183 ? -9.842 18.955 14.642 1.00 90.50 183 LEU A C 1
ATOM 1414 O O . LEU A 1 183 ? -9.707 19.225 13.450 1.00 90.50 183 LEU A O 1
ATOM 1418 N N . VAL A 1 184 ? -10.843 18.193 15.089 1.00 94.44 184 VAL A N 1
ATOM 1419 C CA . VAL A 1 184 ? -11.813 17.554 14.183 1.00 94.44 184 VAL A CA 1
ATOM 1420 C C . VAL A 1 184 ? -12.682 18.604 13.489 1.00 94.44 184 VAL A C 1
ATOM 1422 O O . VAL A 1 184 ? -12.815 18.593 12.265 1.00 94.44 184 VAL A O 1
ATOM 1425 N N . ASN A 1 185 ? -13.229 19.567 14.240 1.00 93.88 185 ASN A N 1
ATOM 1426 C CA . ASN A 1 185 ? -14.111 20.593 13.679 1.00 93.88 185 ASN A CA 1
ATOM 1427 C C . ASN A 1 185 ? -13.362 21.577 12.770 1.00 93.88 185 ASN A C 1
ATOM 1429 O O . ASN A 1 185 ? -13.962 22.123 11.841 1.00 93.88 185 ASN A O 1
ATOM 1433 N N . GLY A 1 186 ? -12.054 21.768 12.979 1.00 91.88 186 GLY A N 1
ATOM 1434 C CA . GLY A 1 186 ? -11.184 22.533 12.080 1.00 91.88 186 GLY A CA 1
ATOM 1435 C C . GLY A 1 186 ? -11.078 21.935 10.671 1.00 91.88 186 GLY A C 1
ATOM 1436 O O . GLY A 1 186 ? -10.729 22.645 9.726 1.00 91.88 186 GLY A O 1
ATOM 1437 N N . TYR A 1 187 ? -11.435 20.658 10.510 1.00 92.81 187 TYR A N 1
ATOM 1438 C CA . TYR A 1 187 ? -11.347 19.904 9.259 1.00 92.81 187 TYR A CA 1
ATOM 1439 C C . TYR A 1 187 ? -12.687 19.296 8.811 1.00 92.81 187 TYR A C 1
ATOM 1441 O O . TYR A 1 187 ? -12.726 18.392 7.972 1.00 92.81 187 TYR A O 1
ATOM 1449 N N . LYS A 1 188 ? -13.806 19.853 9.292 1.00 91.50 188 LYS A N 1
ATOM 1450 C CA . LYS A 1 188 ? -15.178 19.448 8.927 1.00 91.50 188 LYS A CA 1
ATOM 1451 C C . LYS A 1 188 ? -15.487 19.493 7.423 1.00 91.50 188 LYS A C 1
ATOM 1453 O O . LYS A 1 188 ? -16.459 18.903 6.972 1.00 91.50 188 LYS A O 1
ATOM 1458 N N . ASN A 1 189 ? -14.659 20.187 6.646 1.00 88.81 189 ASN A N 1
ATOM 1459 C CA . ASN A 1 189 ? -14.827 20.380 5.206 1.00 88.81 189 ASN A CA 1
ATOM 1460 C C . ASN A 1 189 ? -14.491 19.117 4.390 1.00 88.81 189 ASN A C 1
ATOM 1462 O O . ASN A 1 189 ? -14.842 19.061 3.215 1.00 88.81 189 ASN A O 1
ATOM 1466 N N . PHE A 1 190 ? -13.753 18.158 4.968 1.00 91.31 190 PHE A N 1
ATOM 1467 C CA . PHE A 1 190 ? -13.310 16.949 4.257 1.00 91.31 190 PHE A CA 1
ATOM 1468 C C . PHE A 1 190 ? -13.271 15.678 5.126 1.00 91.31 190 PHE A C 1
ATOM 1470 O O . PHE A 1 190 ? -13.422 14.582 4.586 1.00 91.31 190 PHE A O 1
ATOM 1477 N N . LEU A 1 191 ? -13.118 15.783 6.457 1.00 94.44 191 LEU A N 1
ATOM 1478 C CA . LEU A 1 191 ? -13.156 14.604 7.337 1.00 94.44 191 LEU A CA 1
ATOM 1479 C C . LEU A 1 191 ? -14.457 13.788 7.216 1.00 94.44 191 LEU A C 1
ATOM 1481 O O . LEU A 1 191 ? -14.348 12.565 7.160 1.00 94.44 191 LEU A O 1
ATOM 1485 N N . PRO A 1 192 ? -15.662 14.391 7.120 1.00 94.12 192 PRO A N 1
ATOM 1486 C CA . PRO A 1 192 ? -16.891 13.620 6.940 1.00 94.12 192 PRO A CA 1
ATOM 1487 C C . PRO A 1 192 ? -16.861 12.750 5.682 1.00 94.12 192 PRO A C 1
ATOM 1489 O O . PRO A 1 192 ? -17.136 11.562 5.779 1.00 94.12 192 PRO A O 1
ATOM 1492 N N . SER A 1 193 ? -16.433 13.302 4.539 1.00 92.31 193 SER A N 1
ATOM 1493 C CA . SER A 1 193 ? -16.326 12.543 3.284 1.00 92.31 193 SER A CA 1
ATOM 1494 C C . SER A 1 193 ? -15.284 11.423 3.352 1.00 92.31 193 SER A C 1
ATOM 1496 O O . SER A 1 193 ? -15.487 10.362 2.775 1.00 92.31 193 SER A O 1
ATOM 1498 N N . MET A 1 194 ? -14.184 11.619 4.089 1.00 93.00 194 MET A N 1
ATOM 1499 C CA . MET A 1 194 ? -13.194 10.555 4.299 1.00 93.00 194 MET A CA 1
ATOM 1500 C C . MET A 1 194 ? -13.755 9.413 5.155 1.00 93.00 194 MET A C 1
ATOM 1502 O O . MET A 1 194 ? -13.541 8.244 4.848 1.00 93.00 194 MET A O 1
ATOM 1506 N N . VAL A 1 195 ? -14.482 9.741 6.227 1.00 93.56 195 VAL A N 1
ATOM 1507 C CA . VAL A 1 195 ? -15.110 8.744 7.108 1.00 93.56 195 VAL A CA 1
ATOM 1508 C C . VAL A 1 195 ? -16.254 8.016 6.393 1.00 93.56 195 VAL A C 1
ATOM 1510 O O . VAL A 1 195 ? -16.422 6.812 6.562 1.00 93.56 195 VAL A O 1
ATOM 1513 N N . GLU A 1 196 ? -17.020 8.715 5.561 1.00 90.88 196 GLU A N 1
ATOM 1514 C CA . GLU A 1 196 ? -18.065 8.125 4.722 1.00 90.88 196 GLU A CA 1
ATOM 1515 C C . GLU A 1 196 ? -17.491 7.115 3.715 1.00 90.88 196 GLU A C 1
ATOM 1517 O O . GLU A 1 196 ? -17.958 5.972 3.670 1.00 90.88 196 GLU A O 1
ATOM 1522 N N . HIS A 1 197 ? -16.404 7.478 3.016 1.00 89.12 197 HIS A N 1
ATOM 1523 C CA . HIS A 1 197 ? -15.644 6.569 2.143 1.00 89.12 197 HIS A CA 1
ATOM 1524 C C . HIS A 1 197 ? -15.192 5.312 2.884 1.00 89.12 197 HIS A C 1
ATOM 1526 O O . HIS A 1 197 ? -15.426 4.197 2.420 1.00 89.12 197 HIS A O 1
ATOM 1532 N N . MET A 1 198 ? -14.585 5.477 4.062 1.00 89.94 198 MET A N 1
ATOM 1533 C CA . MET A 1 198 ? -14.123 4.371 4.909 1.00 89.94 198 MET A CA 1
ATOM 1534 C C . MET A 1 198 ? -15.238 3.369 5.234 1.00 89.94 198 MET A C 1
ATOM 1536 O O . MET A 1 198 ? -14.992 2.164 5.288 1.00 89.94 198 MET A O 1
ATOM 1540 N N . LEU A 1 199 ? -16.465 3.853 5.421 1.00 87.75 199 LEU A N 1
ATOM 1541 C CA . LEU A 1 199 ? -17.635 3.033 5.741 1.00 87.75 199 LEU A CA 1
ATOM 1542 C C . LEU A 1 199 ? -18.324 2.437 4.507 1.00 87.75 199 LEU A C 1
ATOM 1544 O O . LEU A 1 199 ? -19.250 1.642 4.662 1.00 87.75 199 LEU A O 1
ATOM 1548 N N . GLY A 1 200 ? -17.909 2.820 3.297 1.00 78.56 200 GLY A N 1
ATOM 1549 C CA . GLY A 1 200 ? -18.524 2.379 2.047 1.00 78.56 200 GLY A CA 1
ATOM 1550 C C . GLY A 1 200 ? -19.997 2.773 1.906 1.00 78.56 200 GLY A C 1
ATOM 1551 O O . GLY A 1 200 ? -20.748 2.072 1.228 1.00 78.56 200 GLY A O 1
ATOM 1552 N N . LYS A 1 201 ? -20.422 3.851 2.578 1.00 72.19 201 LYS A N 1
ATOM 1553 C CA . LYS A 1 201 ? -21.794 4.379 2.537 1.00 72.19 201 LYS A CA 1
ATOM 1554 C C . LYS A 1 201 ? -21.856 5.533 1.529 1.00 72.19 201 LYS A C 1
ATOM 1556 O O . LYS A 1 201 ? -20.927 6.321 1.489 1.00 72.19 201 LYS A O 1
ATOM 1561 N N . ASN A 1 202 ? -22.938 5.595 0.740 1.00 56.84 202 ASN A N 1
ATOM 1562 C CA . ASN A 1 202 ? -23.328 6.692 -0.163 1.00 56.84 202 ASN A CA 1
ATOM 1563 C C . ASN A 1 202 ? -22.171 7.482 -0.811 1.00 56.84 202 ASN A C 1
ATOM 1565 O O . ASN A 1 202 ? -21.792 8.548 -0.347 1.00 56.84 202 ASN A O 1
ATOM 1569 N N . GLU A 1 203 ? -21.693 7.017 -1.966 1.00 59.00 203 GLU A N 1
ATOM 1570 C CA . GLU A 1 203 ? -20.719 7.746 -2.802 1.00 59.00 203 GLU A CA 1
ATOM 1571 C C . GLU A 1 203 ? -21.349 8.920 -3.596 1.00 59.00 203 GLU A C 1
ATOM 1573 O O . GLU A 1 203 ? -20.708 9.508 -4.463 1.00 59.00 203 GLU A O 1
ATOM 1578 N N . GLU A 1 204 ? -22.604 9.294 -3.317 1.00 51.78 204 GLU A N 1
ATOM 1579 C CA . GLU A 1 204 ? -23.253 10.485 -3.884 1.00 51.78 204 GLU A CA 1
ATOM 1580 C C . GLU A 1 204 ? -22.793 11.748 -3.124 1.00 51.78 204 GLU A C 1
ATOM 1582 O O . GLU A 1 204 ? 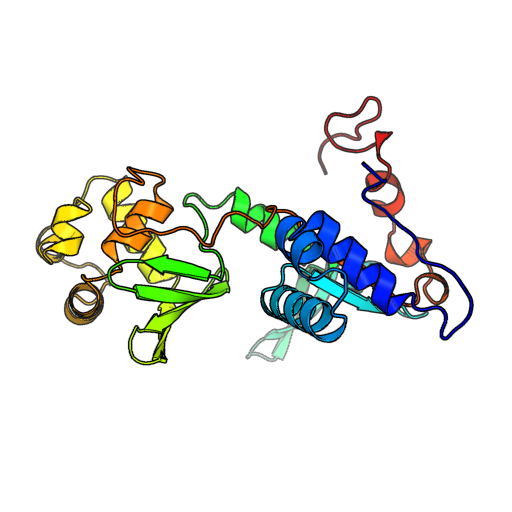-23.524 12.301 -2.305 1.00 51.78 204 GLU A O 1
ATOM 1587 N N . GLY A 1 205 ? -21.553 12.204 -3.346 1.00 59.38 205 GLY A N 1
ATOM 1588 C CA . GLY A 1 205 ? -20.991 13.330 -2.587 1.00 59.38 205 GLY A CA 1
ATOM 1589 C C . GLY A 1 205 ? -19.691 13.935 -3.133 1.00 59.38 205 GLY A C 1
ATOM 1590 O O . GLY A 1 205 ? -19.289 13.688 -4.262 1.00 59.38 205 GLY A O 1
ATOM 1591 N N . LEU A 1 206 ? -19.023 14.747 -2.298 1.00 61.56 206 LEU A N 1
ATOM 1592 C CA . LEU A 1 206 ? -17.742 15.447 -2.558 1.00 61.56 206 LEU A CA 1
ATOM 1593 C C . LEU A 1 206 ? -16.509 14.515 -2.561 1.00 61.56 206 LEU A C 1
ATOM 1595 O O . LEU A 1 206 ? -15.376 14.967 -2.368 1.00 61.56 206 LEU A O 1
ATOM 1599 N N . PHE A 1 207 ? -16.731 13.212 -2.686 1.00 77.50 207 PHE A N 1
ATOM 1600 C CA . PHE A 1 207 ? -15.681 12.241 -2.925 1.00 77.50 207 PHE A CA 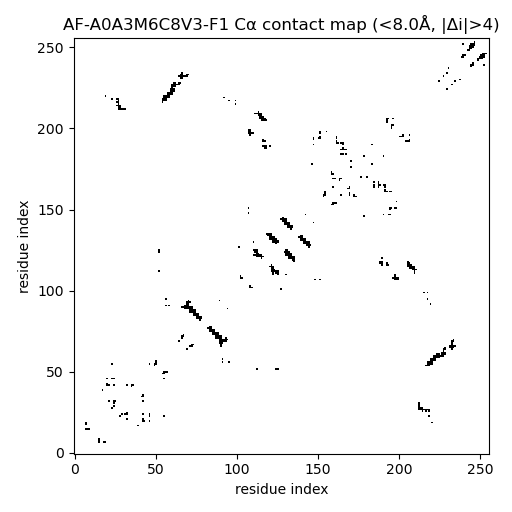1
ATOM 1601 C C . PHE A 1 207 ? -15.555 12.063 -4.433 1.00 77.50 207 PHE A C 1
ATOM 1603 O O . PHE A 1 207 ? -16.484 11.609 -5.095 1.00 77.50 207 PHE A O 1
ATOM 1610 N N . GLU A 1 208 ? -14.397 12.416 -4.971 1.00 71.06 208 GLU A N 1
ATOM 1611 C CA . GLU A 1 208 ? -14.025 12.002 -6.315 1.00 71.06 208 GLU A CA 1
ATOM 1612 C C . GLU A 1 208 ? -12.921 10.959 -6.136 1.00 71.06 208 GLU A C 1
ATOM 1614 O O . GLU A 1 208 ? -11.816 11.324 -5.702 1.00 71.06 208 GLU A O 1
ATOM 1619 N N . PRO A 1 209 ? -13.189 9.669 -6.420 1.00 66.44 209 PRO A N 1
ATOM 1620 C CA . PRO A 1 209 ? -12.130 8.677 -6.384 1.00 66.44 209 PRO A CA 1
ATOM 1621 C C . PRO A 1 209 ? -11.010 9.141 -7.305 1.00 66.44 209 PRO A C 1
ATOM 1623 O O . PRO A 1 209 ? -11.265 9.777 -8.339 1.00 66.44 209 PRO A O 1
ATOM 1626 N N . ALA A 1 210 ? -9.766 8.794 -6.967 1.00 62.31 210 ALA A N 1
ATOM 1627 C CA . ALA A 1 210 ? -8.718 8.835 -7.974 1.00 62.31 210 ALA A CA 1
ATOM 1628 C C . ALA A 1 210 ? -9.286 8.146 -9.228 1.00 62.31 210 ALA A C 1
ATOM 1630 O O . ALA A 1 210 ? -9.876 7.070 -9.074 1.00 62.31 210 ALA A O 1
ATOM 1631 N N . PRO A 1 211 ? -9.208 8.754 -10.432 1.00 56.06 211 PRO A N 1
ATOM 1632 C CA . PRO A 1 211 ? -9.766 8.147 -11.633 1.00 56.06 211 PRO A CA 1
ATOM 1633 C C . PRO A 1 211 ? -9.349 6.682 -11.659 1.00 56.06 211 PRO A C 1
ATOM 1635 O O . PRO A 1 211 ? -8.153 6.393 -11.613 1.00 56.06 211 PRO A O 1
ATOM 1638 N N . VAL A 1 212 ? -10.337 5.779 -11.605 1.00 49.91 212 VAL A N 1
ATOM 1639 C CA . VAL A 1 212 ? -10.099 4.344 -11.439 1.00 49.91 212 VAL A CA 1
ATOM 1640 C C . VAL A 1 212 ? -9.303 3.876 -12.647 1.00 49.91 212 VAL A C 1
ATOM 1642 O O . VAL A 1 212 ? -9.842 3.641 -13.724 1.00 49.91 212 VAL A O 1
ATOM 1645 N N . GLN A 1 213 ? -7.990 3.817 -12.474 1.00 50.47 213 GLN A N 1
ATOM 1646 C CA . GLN A 1 213 ? -7.054 3.249 -13.436 1.00 50.47 213 GLN A CA 1
ATOM 1647 C C . GLN A 1 213 ? -6.128 2.231 -12.765 1.00 50.47 213 GLN A C 1
ATOM 1649 O O . GLN A 1 213 ? -5.427 1.515 -13.472 1.00 50.47 213 GLN A O 1
ATOM 1654 N N . HIS A 1 214 ? -6.195 2.102 -11.429 1.00 55.47 214 HIS A N 1
ATOM 1655 C CA . HIS A 1 214 ? -5.308 1.253 -10.640 1.00 55.47 214 HIS A CA 1
ATOM 1656 C C . HIS A 1 214 ? -5.994 0.028 -10.060 1.00 55.47 214 HIS A C 1
ATOM 1658 O O . HIS A 1 214 ? -6.961 0.135 -9.305 1.00 55.47 214 HIS A O 1
ATOM 1664 N N . SER A 1 215 ? -5.445 -1.132 -10.413 1.00 61.66 215 SER A N 1
ATOM 1665 C CA . SER A 1 215 ? -5.735 -2.415 -9.780 1.00 61.66 215 SER A CA 1
ATOM 1666 C C . SER A 1 215 ? -5.292 -2.384 -8.313 1.00 61.66 215 SER A C 1
ATOM 1668 O O . SER A 1 215 ? -4.220 -1.861 -8.029 1.00 61.66 215 SER A O 1
ATOM 1670 N N . ASP A 1 216 ? -6.006 -3.063 -7.405 1.00 68.62 216 ASP A N 1
ATOM 1671 C CA . ASP A 1 216 ? -5.513 -3.385 -6.041 1.00 68.62 216 ASP A CA 1
ATOM 1672 C C . ASP A 1 216 ? -4.345 -4.399 -6.066 1.00 68.62 216 ASP A C 1
ATOM 1674 O O . ASP A 1 216 ? -3.974 -5.009 -5.064 1.00 68.62 216 ASP A O 1
ATOM 1678 N N . ALA A 1 217 ? -3.775 -4.625 -7.252 1.00 81.88 217 ALA A N 1
ATOM 1679 C CA . ALA A 1 217 ? -2.618 -5.472 -7.417 1.00 81.88 217 ALA A CA 1
ATOM 1680 C C . ALA A 1 217 ? -1.389 -4.719 -6.914 1.00 81.88 217 ALA A C 1
ATOM 1682 O O . ALA A 1 217 ? -1.292 -3.499 -7.018 1.00 81.88 217 ALA A O 1
ATOM 1683 N N . LYS A 1 218 ? -0.412 -5.475 -6.432 1.00 87.81 218 LYS A N 1
ATOM 1684 C CA . LYS A 1 218 ? 0.937 -4.975 -6.191 1.00 87.81 218 LYS A CA 1
ATOM 1685 C C . LYS A 1 218 ? 1.899 -5.726 -7.097 1.00 87.81 218 LYS A C 1
ATOM 1687 O O . LYS A 1 218 ? 1.656 -6.885 -7.444 1.00 87.81 218 LYS A O 1
ATOM 1692 N N . VAL A 1 219 ? 2.997 -5.080 -7.469 1.00 92.38 219 VAL A N 1
ATOM 1693 C CA . VAL A 1 219 ? 4.035 -5.677 -8.316 1.00 92.38 219 VAL A CA 1
ATOM 1694 C C . VAL A 1 219 ? 5.332 -5.798 -7.521 1.00 92.38 219 VAL A C 1
ATOM 1696 O O . VAL A 1 219 ? 5.851 -4.813 -7.002 1.00 92.38 219 VAL A O 1
ATOM 1699 N N . LEU A 1 220 ? 5.881 -7.011 -7.452 1.00 93.88 220 LEU A N 1
ATOM 1700 C CA . LEU A 1 220 ? 7.225 -7.261 -6.938 1.00 93.88 220 LEU A CA 1
ATOM 1701 C C . LEU A 1 220 ? 8.184 -7.477 -8.111 1.00 93.88 220 LEU A C 1
ATOM 1703 O O . LEU A 1 220 ? 8.000 -8.388 -8.916 1.00 93.88 220 LEU A O 1
ATOM 1707 N N . ILE A 1 221 ? 9.225 -6.657 -8.182 1.00 94.94 221 ILE A N 1
ATOM 1708 C CA . ILE A 1 221 ? 10.294 -6.750 -9.172 1.00 94.94 221 ILE A CA 1
ATOM 1709 C 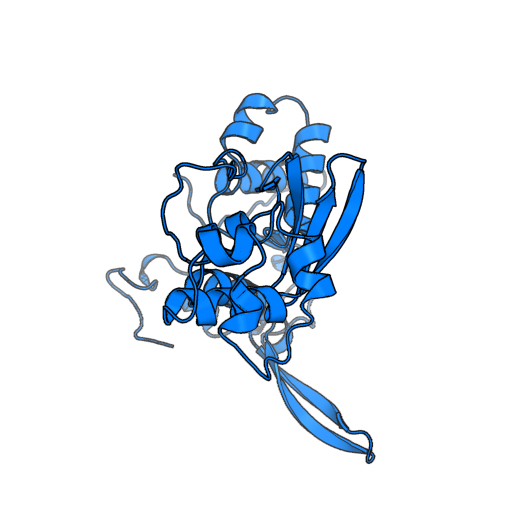C . ILE A 1 221 ? 11.528 -7.314 -8.486 1.00 94.94 221 ILE A C 1
ATOM 1711 O O . ILE A 1 221 ? 12.021 -6.741 -7.515 1.00 94.94 221 ILE A O 1
ATOM 1715 N N . ILE A 1 222 ? 12.034 -8.420 -9.025 1.00 94.31 222 ILE A N 1
ATOM 1716 C CA . ILE A 1 222 ? 13.256 -9.074 -8.565 1.00 94.31 222 ILE A CA 1
ATOM 1717 C C . ILE A 1 222 ? 14.327 -8.875 -9.631 1.00 94.31 222 ILE A C 1
ATOM 1719 O O . ILE A 1 222 ? 14.232 -9.422 -10.730 1.00 94.31 222 ILE A O 1
ATOM 1723 N N . ASP A 1 223 ? 15.349 -8.100 -9.298 1.00 92.56 223 ASP A N 1
ATOM 1724 C CA . ASP A 1 223 ? 16.551 -7.964 -10.105 1.00 92.56 223 ASP A CA 1
ATOM 1725 C C . ASP A 1 223 ? 17.615 -8.981 -9.682 1.00 92.56 223 ASP A C 1
ATOM 1727 O O . ASP A 1 223 ? 17.631 -9.479 -8.555 1.00 92.56 223 ASP A O 1
ATOM 1731 N N . GLU A 1 224 ? 18.504 -9.305 -10.616 1.00 91.31 224 GLU A N 1
ATOM 1732 C CA . GLU A 1 224 ? 19.611 -10.243 -10.424 1.00 91.31 224 GLU A CA 1
ATOM 1733 C C . GLU A 1 224 ? 19.191 -11.618 -9.860 1.00 91.31 224 GLU A C 1
ATOM 1735 O O . GLU A 1 224 ? 19.958 -12.263 -9.150 1.00 91.31 224 GLU A O 1
ATOM 1740 N N . ILE A 1 225 ? 18.007 -12.126 -10.241 1.00 89.81 225 ILE A N 1
ATOM 1741 C CA . ILE A 1 225 ? 17.487 -13.432 -9.781 1.00 89.81 225 ILE A CA 1
ATOM 1742 C C . ILE A 1 225 ? 18.505 -14.575 -9.939 1.00 89.81 225 ILE A C 1
ATOM 1744 O O . ILE A 1 225 ? 18.657 -15.406 -9.047 1.00 89.81 225 ILE A O 1
ATOM 1748 N N . ASN A 1 226 ? 19.275 -14.561 -11.032 1.00 87.00 226 ASN A N 1
ATOM 1749 C CA . ASN A 1 226 ? 20.304 -15.562 -11.333 1.00 87.00 226 ASN A CA 1
ATOM 1750 C C . ASN A 1 226 ? 21.572 -15.437 -10.467 1.00 87.00 226 ASN A C 1
ATOM 1752 O O . ASN A 1 226 ? 22.418 -16.327 -10.502 1.00 87.00 226 ASN A O 1
ATOM 1756 N N . ARG A 1 227 ? 21.749 -14.338 -9.720 1.00 90.06 227 ARG A N 1
ATOM 1757 C CA . ARG A 1 227 ? 22.855 -14.160 -8.765 1.00 90.06 227 ARG A CA 1
ATOM 1758 C C . ARG A 1 227 ? 22.499 -14.594 -7.348 1.00 90.06 227 ARG A C 1
ATOM 1760 O O . ARG A 1 227 ? 23.398 -14.634 -6.509 1.00 90.06 227 ARG A O 1
ATOM 1767 N N . GLY A 1 228 ? 21.234 -14.894 -7.070 1.00 89.75 228 GLY A N 1
ATOM 1768 C CA . GLY A 1 228 ? 20.793 -15.477 -5.808 1.00 89.75 228 GLY A CA 1
ATOM 1769 C C . GLY A 1 228 ? 20.732 -17.002 -5.869 1.00 89.75 228 GLY A C 1
ATOM 1770 O O . GLY A 1 228 ? 20.632 -17.600 -6.940 1.00 89.75 228 GLY A O 1
ATOM 1771 N N . ASN A 1 229 ? 20.742 -17.650 -4.704 1.00 92.50 229 ASN A N 1
ATOM 1772 C CA . ASN A 1 229 ? 20.346 -19.052 -4.605 1.00 92.50 229 ASN A CA 1
ATOM 1773 C C . ASN A 1 229 ? 18.814 -19.115 -4.508 1.00 92.50 229 ASN A C 1
ATOM 1775 O O . ASN A 1 229 ? 18.258 -18.987 -3.420 1.00 92.50 229 ASN A O 1
ATOM 1779 N N . VAL A 1 230 ? 18.139 -19.282 -5.649 1.00 90.62 230 VAL A N 1
ATOM 1780 C CA . VAL A 1 230 ? 16.667 -19.252 -5.748 1.00 90.62 230 VAL A CA 1
ATOM 1781 C C . VAL A 1 230 ? 16.012 -20.213 -4.752 1.00 90.62 230 VAL A C 1
ATOM 1783 O O . VAL A 1 230 ? 15.102 -19.807 -4.036 1.00 90.62 230 VAL A O 1
ATOM 1786 N N . SER A 1 231 ? 16.510 -21.445 -4.626 1.00 90.50 231 SER A N 1
ATOM 1787 C CA . SER A 1 231 ? 15.961 -22.432 -3.687 1.00 90.50 231 SER A CA 1
ATOM 1788 C C . SER A 1 231 ? 16.079 -21.984 -2.230 1.00 90.50 231 SER A C 1
ATOM 1790 O O . SER A 1 231 ? 15.150 -22.173 -1.453 1.00 90.50 231 SER A O 1
ATOM 1792 N N . ARG A 1 232 ? 17.198 -21.354 -1.853 1.00 92.31 232 ARG A N 1
ATOM 1793 C CA . ARG A 1 232 ? 17.406 -20.821 -0.498 1.00 92.31 232 ARG A CA 1
ATOM 1794 C C . ARG A 1 232 ? 16.570 -19.572 -0.222 1.00 92.31 232 ARG A C 1
ATOM 1796 O O . ARG A 1 232 ? 16.199 -19.346 0.923 1.00 92.31 232 ARG A O 1
ATOM 1803 N N . ILE A 1 233 ? 16.331 -18.745 -1.237 1.00 94.38 233 ILE A N 1
ATOM 1804 C CA . ILE A 1 233 ? 15.602 -17.480 -1.095 1.00 94.38 233 ILE A CA 1
ATOM 1805 C C . ILE A 1 233 ? 14.093 -17.720 -1.042 1.00 94.38 233 ILE A C 1
ATOM 1807 O O . ILE A 1 233 ? 13.417 -17.179 -0.176 1.00 94.38 233 ILE A O 1
ATOM 1811 N N . PHE A 1 234 ? 13.560 -18.535 -1.951 1.00 92.50 234 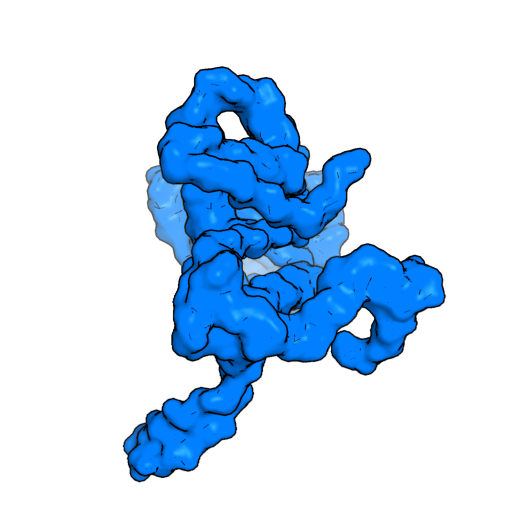PHE A N 1
ATOM 1812 C CA . PHE A 1 234 ? 12.130 -18.829 -1.984 1.00 92.50 234 PHE A CA 1
ATOM 1813 C C . PHE A 1 234 ? 11.737 -19.916 -0.978 1.00 92.50 234 PHE A C 1
ATOM 1815 O O . PHE A 1 234 ? 10.627 -19.875 -0.460 1.00 92.50 234 PHE A O 1
ATOM 1822 N N . GLY A 1 235 ? 12.613 -20.877 -0.667 1.00 90.25 235 GLY A N 1
ATOM 1823 C CA . GLY A 1 235 ? 12.253 -21.994 0.209 1.00 90.25 235 GLY A CA 1
ATOM 1824 C C . GLY A 1 235 ? 11.001 -22.714 -0.302 1.00 90.25 235 GLY A C 1
ATOM 1825 O O . GLY A 1 235 ? 10.899 -23.026 -1.488 1.00 90.25 235 GLY A O 1
ATOM 1826 N N . GLU A 1 236 ? 10.022 -22.925 0.577 1.00 86.44 236 GLU A N 1
ATOM 1827 C CA . GLU A 1 236 ? 8.748 -23.578 0.236 1.00 86.44 236 GLU A CA 1
ATOM 1828 C C . GLU A 1 236 ? 7.845 -22.723 -0.670 1.00 86.44 236 GLU A C 1
ATOM 1830 O O . GLU A 1 236 ? 7.058 -23.271 -1.451 1.00 86.44 236 GLU A O 1
ATOM 1835 N N . LEU A 1 237 ? 8.019 -21.391 -0.662 1.00 87.50 237 LEU A N 1
ATOM 1836 C CA . LEU A 1 237 ? 7.251 -20.454 -1.494 1.00 87.50 237 LEU A CA 1
ATOM 1837 C C . LEU A 1 237 ? 7.377 -20.774 -2.988 1.00 87.50 237 LEU A C 1
ATOM 1839 O O . LEU A 1 237 ? 6.463 -20.469 -3.750 1.00 87.50 237 LEU A O 1
ATOM 1843 N N . ILE A 1 238 ? 8.472 -21.420 -3.412 1.00 85.75 238 ILE A N 1
ATOM 1844 C CA . ILE A 1 238 ? 8.696 -21.796 -4.814 1.00 85.75 238 ILE A CA 1
ATOM 1845 C C . ILE A 1 238 ? 7.565 -22.665 -5.379 1.00 85.75 238 ILE A C 1
ATOM 1847 O O . ILE A 1 238 ? 7.259 -22.575 -6.562 1.00 85.75 238 ILE A O 1
ATOM 1851 N N . THR A 1 239 ? 6.913 -23.463 -4.532 1.00 80.69 239 THR A N 1
ATOM 1852 C CA . THR A 1 239 ? 5.784 -24.312 -4.933 1.00 80.69 239 THR A CA 1
ATOM 1853 C C . THR A 1 239 ? 4.470 -23.533 -4.963 1.00 80.69 239 THR A C 1
ATOM 1855 O O . THR A 1 239 ? 3.640 -23.735 -5.842 1.00 80.69 239 THR A O 1
ATOM 1858 N N . LEU A 1 240 ? 4.297 -22.580 -4.045 1.00 79.62 240 LEU A N 1
ATOM 1859 C CA . LEU A 1 240 ? 3.064 -21.803 -3.889 1.00 79.62 240 LEU A CA 1
ATOM 1860 C C . LEU A 1 240 ? 2.891 -20.724 -4.968 1.00 79.62 240 LEU A C 1
ATOM 1862 O O . LEU A 1 240 ? 1.774 -20.284 -5.243 1.00 79.62 240 LEU A O 1
ATOM 1866 N N . ILE A 1 241 ? 3.981 -20.296 -5.611 1.00 80.00 241 ILE A N 1
ATOM 1867 C CA . ILE A 1 241 ? 3.922 -19.336 -6.722 1.00 80.00 241 ILE A CA 1
ATOM 1868 C C . ILE A 1 241 ? 3.400 -19.958 -8.027 1.00 80.00 241 ILE A C 1
ATOM 1870 O O . ILE A 1 241 ? 2.998 -19.208 -8.930 1.00 80.00 241 ILE A O 1
ATOM 1874 N N . GLU A 1 242 ? 3.373 -21.289 -8.141 1.00 80.88 242 GLU A N 1
ATOM 1875 C CA . GLU A 1 242 ? 2.880 -21.999 -9.324 1.00 80.88 242 GLU A CA 1
ATOM 1876 C C . GLU A 1 242 ? 1.361 -21.829 -9.491 1.00 80.88 242 GLU A C 1
ATOM 1878 O O . GLU A 1 242 ? 0.617 -22.025 -8.531 1.00 80.88 242 GLU A O 1
ATOM 1883 N N . PRO A 1 243 ? 0.854 -21.493 -10.696 1.00 80.00 243 PRO A N 1
ATOM 1884 C CA . PRO A 1 243 ? -0.573 -21.244 -10.904 1.00 80.00 243 PRO A CA 1
ATOM 1885 C C . PRO A 1 243 ? -1.512 -22.367 -10.440 1.00 80.00 243 PRO A C 1
ATOM 1887 O O . PRO A 1 243 ? -2.573 -22.053 -9.910 1.00 80.00 243 PRO A O 1
ATOM 1890 N N . SER A 1 244 ? -1.134 -23.644 -10.600 1.00 80.50 244 SER A N 1
ATOM 1891 C CA . SER A 1 244 ? -1.975 -24.789 -10.208 1.00 80.50 244 SER A CA 1
ATOM 1892 C C . SER A 1 244 ? -2.092 -24.972 -8.694 1.00 80.50 244 SER A C 1
ATOM 1894 O O . SER A 1 244 ? -3.075 -25.546 -8.232 1.00 80.50 244 SER A O 1
ATOM 1896 N N . LYS A 1 245 ? -1.120 -24.470 -7.921 1.00 77.81 245 LYS A N 1
ATOM 1897 C CA . LYS A 1 245 ? -1.049 -24.607 -6.458 1.00 77.81 245 LYS A CA 1
ATOM 1898 C C . LYS A 1 245 ? -1.695 -23.447 -5.703 1.00 77.81 245 LYS A C 1
ATOM 1900 O O . LYS A 1 245 ? -1.810 -23.502 -4.479 1.00 77.81 245 LYS A O 1
ATOM 1905 N N . ARG A 1 246 ? -2.107 -22.390 -6.410 1.00 79.69 246 ARG A N 1
ATOM 1906 C CA . ARG A 1 246 ? -2.745 -21.209 -5.811 1.00 79.69 246 ARG A CA 1
ATOM 1907 C C . ARG A 1 246 ? -4.138 -21.544 -5.290 1.00 79.69 246 ARG A C 1
ATOM 1909 O O . ARG A 1 246 ? -4.819 -22.425 -5.811 1.00 79.69 246 ARG A O 1
ATOM 1916 N N . ALA A 1 247 ? -4.588 -20.790 -4.290 1.00 75.56 247 ALA A N 1
ATOM 1917 C CA . ALA A 1 247 ? -5.941 -20.912 -3.761 1.00 75.56 247 ALA A CA 1
ATOM 1918 C C . ALA A 1 247 ? -6.988 -20.810 -4.889 1.00 75.56 247 ALA A C 1
ATOM 1920 O O . ALA A 1 247 ? -6.984 -19.854 -5.663 1.00 75.56 247 ALA A O 1
ATOM 1921 N N . GLY A 1 248 ? -7.878 -21.804 -4.972 1.00 76.56 248 GLY A N 1
ATOM 1922 C CA . GLY A 1 248 ? -8.920 -21.892 -6.002 1.00 76.56 248 GLY A CA 1
ATOM 1923 C C . GLY A 1 248 ? -8.536 -22.661 -7.274 1.00 76.56 248 GLY A C 1
ATOM 1924 O O . GLY A 1 248 ? -9.392 -22.805 -8.142 1.00 76.56 248 GLY A O 1
ATOM 1925 N N . ALA A 1 249 ? -7.302 -23.162 -7.391 1.00 81.12 249 ALA A N 1
ATOM 1926 C CA . ALA A 1 249 ? -6.870 -24.026 -8.492 1.00 81.12 249 ALA A CA 1
ATOM 1927 C C . ALA A 1 249 ? -6.935 -25.525 -8.132 1.00 81.12 249 ALA A C 1
ATOM 1929 O O . ALA A 1 249 ? -7.050 -25.893 -6.962 1.00 81.12 249 ALA A O 1
ATOM 1930 N N . ASP A 1 250 ? -6.844 -26.388 -9.150 1.00 80.81 250 ASP A N 1
ATOM 1931 C CA . ASP A 1 250 ? -7.056 -27.842 -9.037 1.00 80.81 250 ASP A CA 1
ATOM 1932 C C . ASP A 1 250 ? -6.092 -28.544 -8.067 1.00 80.81 250 ASP A C 1
ATOM 1934 O O . ASP A 1 250 ? -6.424 -29.581 -7.496 1.00 80.81 250 ASP A O 1
ATOM 1938 N N . GLU A 1 251 ? -4.903 -27.977 -7.856 1.00 80.94 251 GLU A N 1
ATOM 1939 C CA . GLU A 1 251 ? -3.871 -28.533 -6.984 1.00 80.94 251 GLU A CA 1
ATOM 1940 C C . GLU A 1 251 ? -3.575 -27.623 -5.780 1.00 80.94 251 GLU A C 1
ATOM 1942 O O . GLU A 1 251 ? -2.465 -27.656 -5.238 1.00 80.94 251 GLU A O 1
ATOM 1947 N N . ALA A 1 252 ? -4.543 -26.790 -5.381 1.00 75.94 252 ALA A N 1
ATOM 1948 C CA . ALA A 1 252 ? -4.392 -25.846 -4.280 1.00 75.94 252 ALA A CA 1
ATOM 1949 C C . ALA A 1 252 ? -3.901 -26.542 -3.001 1.00 75.94 252 ALA A C 1
ATOM 1951 O O . ALA A 1 252 ? -4.536 -27.467 -2.486 1.00 75.94 252 ALA A O 1
ATOM 1952 N N . LEU A 1 253 ? -2.778 -26.068 -2.465 1.00 69.38 253 LEU A N 1
ATOM 1953 C CA . LEU A 1 253 ? -2.267 -26.528 -1.178 1.00 69.38 253 LEU A CA 1
ATOM 1954 C C . LEU A 1 253 ? -3.027 -25.780 -0.068 1.00 69.38 253 LEU A C 1
ATOM 1956 O O . LEU A 1 253 ? -3.146 -24.556 -0.099 1.00 69.38 253 LEU A O 1
ATOM 1960 N N . GLY A 1 254 ? -3.639 -26.524 0.859 1.00 51.84 254 GLY A N 1
ATOM 1961 C CA . GLY A 1 254 ? -4.487 -25.971 1.923 1.00 51.84 254 GLY A CA 1
ATOM 1962 C C . GLY A 1 254 ? -3.760 -24.972 2.838 1.00 51.84 254 GLY A C 1
ATOM 1963 O O . GLY A 1 254 ? -2.549 -25.058 3.001 1.00 51.84 254 GLY A O 1
ATOM 1964 N N . LYS A 1 255 ? -4.543 -24.047 3.423 1.00 44.94 255 LYS A N 1
ATOM 1965 C CA . LYS A 1 255 ? -4.150 -22.844 4.192 1.00 44.94 255 LYS A CA 1
ATOM 1966 C C . LYS A 1 255 ? -2.832 -22.969 4.986 1.00 44.94 255 LYS A C 1
ATOM 1968 O O . LYS A 1 255 ? -2.844 -23.481 6.105 1.00 44.94 255 LYS A O 1
ATOM 1973 N N . LEU A 1 256 ? -1.763 -22.403 4.428 1.00 37.97 256 LEU A N 1
ATOM 1974 C CA . LEU A 1 256 ? -0.739 -21.667 5.175 1.00 37.97 256 LEU A CA 1
ATOM 1975 C C . LEU A 1 256 ? -1.060 -20.175 5.061 1.00 37.97 256 LEU A C 1
ATOM 1977 O O . LEU A 1 256 ? -1.449 -19.757 3.944 1.00 37.97 256 LEU A O 1
#

Radius of gyration: 22.05 Å; Cα contacts (8 Å, |Δi|>4): 357; chains: 1; bounding box: 49×54×56 Å

Organism: Pseudomonas syringae pv. maculicola (NCBI:txid59511)

Mean predicted aligned error: 11.72 Å

Secondary structure (DSSP, 8-state):
---SS-----STTSSHHHHHHHHHHHHH-HHHHHHHTT-HHHHHHHHHHHHHHTSEEEEE--TT--HHHHTEEEEEEE-TTS-EEEEEEE-HHHHHHHHHHHHHH-SSPPP-TT-EETTTEEEEEE-SSEEEEE-TTS-EEEEEHHHHHHHHHHHHTTSS-HHHHHTT-SGGGSTT-SS-HHHHHTTTTTHHHHHHHHHT----SS-B-S-S---S--EEEEESGGGS-HHHHHTTHHHHTSGGGSTTSTTPPP--

Solvent-accessible surface area (backbone atoms only — not comparable to full-atom values): 14669 Å² total; per-residue (Å²): 130,82,71,92,77,80,85,88,83,76,67,88,92,72,48,56,73,56,53,52,49,52,54,49,28,58,66,38,23,43,64,60,40,70,75,38,74,89,36,68,67,60,51,50,52,54,48,52,51,36,41,73,66,58,45,33,48,81,48,74,43,34,72,84,50,33,29,43,58,33,41,46,27,78,42,81,45,67,49,101,85,70,49,80,42,77,44,84,41,70,9,64,56,40,46,53,51,47,52,49,46,48,53,70,65,40,96,41,54,70,75,53,64,52,23,28,27,33,91,53,31,29,29,73,39,51,56,91,61,36,36,32,30,32,39,77,84,72,49,76,45,80,43,50,34,68,60,49,54,52,54,35,49,38,40,72,72,61,63,39,51,60,65,34,43,42,73,57,58,38,60,81,66,45,81,87,56,93,70,56,63,68,66,54,49,73,39,27,71,30,50,32,50,51,36,33,52,24,68,71,47,80,80,86,60,54,54,44,70,36,79,89,47,65,50,95,62,69,46,80,46,73,38,54,57,89,52,26,46,57,67,57,28,45,48,75,52,62,58,53,71,38,76,51,27,27,87,92,35,97,55,39,64,78,94,127

Foldseek 3Di:
DDDPDDDDDDDPPPCSVVVVLLVQCVAFFVPQCVVCVPPSPSSVVVSVLCVVQVLEAEAEAAAPAFQCQAAKDWDWDADPVRDTDTDIDGHPNNVSVVQLCCCVVPPFHFADAQKAFFPGWGFNYGDQFWTWIQDPVRDIDIDGVVLLVVVLVCCVVVLDHLVCQLVLNSCVSDPPDPDDSCVSNVPSRGSSVSSCNRNVHDPPDRIDGRPPRGDSHGHYHYHPCVNYPVCRRCPVVVVASDPQCDPPHPNDDDDD

pLDDT: mean 84.86, std 10.73, range [37.97, 95.81]

Sequence (256 aa):
MPSLNQIFFGPPGTGKTYATVEATLQILDQPFLAKNAGSRSALKARFDELLAAGDVRFVTFHQSFSYEDFVEGLRATTDEQGQIRYEVVSGVFKSLCESVATELSGKYRAFKVGDRYGTGYKVTRATPDVVEIEKPQGKHLPIGMSLLNTLASYVDAGTFTIEELGNGRWDKKVPGSVLDPFLVNGYKNFLPSMVEHMLGKNEEGLFEPAPVQHSDAKVLIIDEINRGNVSRIFGELITLIEPSKRAGADEALGKL

Nearest PDB structures (foldseek):
  6ut7-assembly1_B  TM=5.569E-01  e=3.673E-08  Thermococcus gammatolerans
  6ut3-assembly1_F  TM=5.546E-01  e=9.667E-07  Thermococcus gammatolerans EJ3

InterPro domains:
  IPR027417 P-loop containing nucleoside triphosphate hydrolase [G3DSA:3.40.50.300] (3-251)
  IPR027417 P-loop containing nucleoside triphosphate hydrolase [SSF52540] (5-245)
  IPR052934 Methylated DNA Recognition and Restriction Enzymes [PTHR37291] (3-253)